Protein AF-A0AAX3ID89-F1 (afdb_monomer_lite)

Radius of gyration: 27.18 Å; chains: 1; bounding box: 51×86×75 Å

Secondary structure (DSSP, 8-state):
---TTTGGGG------PPPPPHHHHHHHHHHHTSHHHHHHHHHHHHHHHHHHHTTS--EEE-SSTT--B-TTS--BEEEEETTEEEE-GGGGHHHHHHHHHHHHHHHTT--SSHHHHHHHHHHHHHHS-TTT-HHHHHHHHHHHHHHT--HHHHTS-HHHHHHHHHHHHHHHHHHHHHHHHHH--HHHHHHHHHHHTTSTTT-TTS--HHHHHHHHHHHS-S-TTTTS-------------

Structure (mmCIF, N/CA/C/O backbone):
data_AF-A0AAX3ID89-F1
#
_entry.id   AF-A0AAX3ID89-F1
#
loop_
_atom_site.group_PDB
_atom_site.id
_atom_site.type_symbol
_atom_site.label_atom_id
_atom_site.label_alt_id
_atom_site.label_comp_id
_atom_site.label_asym_id
_atom_site.label_entity_id
_atom_site.label_seq_id
_atom_site.pdbx_PDB_ins_code
_atom_site.Cartn_x
_atom_site.Cartn_y
_atom_site.Cartn_z
_atom_site.occupancy
_atom_site.B_iso_or_equiv
_atom_site.auth_seq_id
_atom_site.auth_comp_id
_atom_site.auth_asym_id
_atom_site.auth_atom_id
_atom_site.pdbx_PDB_model_num
ATOM 1 N N . MET A 1 1 ? -13.595 5.393 -16.777 1.00 30.98 1 MET A N 1
ATOM 2 C CA . MET A 1 1 ? -14.308 5.344 -15.480 1.00 30.98 1 MET A CA 1
ATOM 3 C C . MET A 1 1 ? -14.542 3.888 -15.115 1.00 30.98 1 MET A C 1
ATOM 5 O O . MET A 1 1 ? -15.402 3.257 -15.714 1.00 30.98 1 MET A O 1
ATOM 9 N N . ILE A 1 2 ? -13.749 3.332 -14.199 1.00 32.66 2 ILE A N 1
ATOM 10 C CA . ILE A 1 2 ? -14.000 1.987 -13.665 1.00 32.66 2 ILE A CA 1
ATOM 11 C C . ILE A 1 2 ? -15.104 2.131 -12.614 1.00 32.66 2 ILE A C 1
ATOM 13 O O . ILE A 1 2 ? -14.988 2.929 -11.686 1.00 32.66 2 ILE A O 1
ATOM 17 N N . SER A 1 3 ? -16.213 1.418 -12.801 1.00 31.23 3 SER A N 1
ATOM 18 C CA . SER A 1 3 ? -17.339 1.434 -11.868 1.00 31.23 3 SER A CA 1
ATOM 19 C C . SER A 1 3 ? -16.930 0.739 -10.568 1.00 31.23 3 SER A C 1
ATOM 21 O O . SER A 1 3 ? -16.791 -0.484 -10.538 1.00 31.23 3 SER A O 1
ATOM 23 N N . MET A 1 4 ? -16.783 1.506 -9.481 1.00 40.22 4 MET A N 1
ATOM 24 C CA . MET A 1 4 ? -16.499 0.971 -8.139 1.00 40.22 4 MET A CA 1
ATOM 25 C C . MET A 1 4 ? -17.523 -0.079 -7.676 1.00 40.22 4 MET A C 1
ATOM 27 O O . MET A 1 4 ? -17.217 -0.882 -6.804 1.00 40.22 4 MET A O 1
ATOM 31 N N . LYS A 1 5 ? -18.715 -0.145 -8.289 1.00 38.72 5 LYS A N 1
ATOM 32 C CA . LYS A 1 5 ? -19.743 -1.147 -7.961 1.00 38.72 5 LYS A CA 1
ATOM 33 C C . LYS A 1 5 ? -19.330 -2.589 -8.293 1.00 38.72 5 LYS A C 1
ATOM 35 O O . LYS A 1 5 ? -19.850 -3.506 -7.670 1.00 38.72 5 LYS A O 1
ATOM 40 N N . GLY A 1 6 ? -18.407 -2.804 -9.236 1.00 35.28 6 GLY A N 1
ATOM 41 C CA . GLY A 1 6 ? -17.971 -4.153 -9.627 1.00 35.28 6 GLY A CA 1
ATOM 42 C C . GLY A 1 6 ? -17.008 -4.812 -8.633 1.00 35.28 6 GLY A C 1
ATOM 43 O O . GLY A 1 6 ? -17.068 -6.022 -8.429 1.00 35.28 6 GLY A O 1
ATOM 44 N N . LEU A 1 7 ? -16.172 -4.015 -7.961 1.00 43.56 7 LEU A N 1
ATOM 45 C CA . LEU A 1 7 ? -15.140 -4.495 -7.031 1.00 43.56 7 LEU A CA 1
ATOM 46 C C . LEU A 1 7 ? -15.720 -5.151 -5.770 1.00 43.56 7 LEU A C 1
ATOM 48 O O . LEU A 1 7 ? -15.122 -6.065 -5.213 1.00 43.56 7 LEU A O 1
ATOM 52 N N . PHE A 1 8 ? -16.916 -4.729 -5.357 1.00 45.28 8 PHE A N 1
ATOM 53 C CA . PHE A 1 8 ? -17.589 -5.251 -4.167 1.00 45.28 8 PHE A CA 1
ATOM 54 C C . PHE A 1 8 ? -18.410 -6.525 -4.420 1.00 45.28 8 PHE A C 1
ATOM 56 O O . PHE A 1 8 ? -18.890 -7.131 -3.467 1.00 45.28 8 PHE A O 1
ATOM 63 N N . SER A 1 9 ? -18.547 -6.971 -5.677 1.00 37.00 9 SER A N 1
ATOM 64 C CA . SER A 1 9 ? -19.324 -8.177 -6.017 1.00 37.00 9 SER A CA 1
ATOM 65 C C . SER A 1 9 ? -18.641 -9.502 -5.637 1.00 37.00 9 SER A C 1
ATOM 67 O O . SER A 1 9 ? -19.281 -10.548 -5.674 1.00 37.00 9 SER A O 1
ATOM 69 N N . PHE A 1 10 ? -17.373 -9.464 -5.210 1.00 40.12 10 PHE A N 1
ATOM 70 C CA . PHE A 1 10 ? -16.616 -10.636 -4.749 1.00 40.12 10 PHE A CA 1
ATOM 71 C C . PHE A 1 10 ? -16.815 -10.979 -3.263 1.00 40.12 10 PHE A C 1
ATOM 73 O O . PHE A 1 10 ? -16.367 -12.034 -2.813 1.00 40.12 10 PHE A O 1
ATOM 80 N N . PHE A 1 11 ? -17.494 -10.131 -2.486 1.00 41.16 11 PHE A N 1
ATOM 81 C CA . PHE A 1 11 ? -17.743 -10.403 -1.072 1.00 41.16 11 PHE A CA 1
ATOM 82 C C . PHE A 1 11 ? -19.040 -11.196 -0.907 1.00 41.16 11 PHE A C 1
ATOM 84 O O . PHE A 1 11 ? -20.133 -10.637 -0.835 1.00 41.16 11 PHE A O 1
ATOM 91 N N . VAL A 1 12 ? -18.913 -12.523 -0.828 1.00 39.97 12 VAL A N 1
ATOM 92 C CA . VAL A 1 12 ? -19.982 -13.391 -0.322 1.00 39.97 12 VAL A CA 1
ATOM 93 C C . VAL A 1 12 ? -20.363 -12.892 1.072 1.00 39.97 12 VAL A C 1
ATOM 95 O O . VAL A 1 12 ? -19.514 -12.810 1.961 1.00 39.97 12 VAL A O 1
ATOM 98 N N . ALA A 1 13 ? -21.637 -12.538 1.252 1.00 33.12 13 ALA A N 1
ATOM 99 C CA . ALA A 1 13 ? -22.194 -12.167 2.543 1.00 33.12 13 ALA A CA 1
ATOM 100 C C . ALA A 1 13 ? -22.086 -13.370 3.487 1.00 33.12 13 ALA A C 1
ATOM 102 O O . ALA A 1 13 ? -22.904 -14.288 3.440 1.00 33.12 13 ALA A O 1
ATOM 103 N N . ASN A 1 14 ? -21.045 -13.394 4.317 1.00 37.62 14 ASN A N 1
ATOM 104 C CA . ASN A 1 14 ? -20.956 -14.377 5.381 1.00 37.62 14 ASN A CA 1
ATOM 105 C C . ASN A 1 14 ? -21.909 -13.950 6.505 1.00 37.62 14 ASN A C 1
ATOM 107 O O . ASN A 1 14 ? -22.081 -12.757 6.757 1.00 37.62 14 ASN A O 1
ATOM 111 N N . GLN A 1 15 ? -22.573 -14.934 7.109 1.00 36.91 15 GLN A N 1
ATOM 112 C CA . GLN A 1 15 ? -23.707 -14.780 8.023 1.00 36.91 15 GLN A CA 1
ATOM 113 C C . GLN A 1 15 ? -23.557 -13.595 8.987 1.00 36.91 15 GLN A C 1
ATOM 115 O O . GLN A 1 15 ? -22.521 -13.436 9.630 1.00 36.91 15 GLN A O 1
ATOM 120 N N . ALA A 1 16 ? -24.620 -12.787 9.074 1.00 38.88 16 ALA A N 1
ATOM 121 C CA . ALA A 1 16 ? -24.749 -11.609 9.922 1.00 38.88 16 ALA A CA 1
ATOM 122 C C . ALA A 1 16 ? -24.063 -11.803 11.285 1.00 38.88 16 ALA A C 1
ATOM 124 O O . ALA A 1 16 ? -24.572 -12.502 12.163 1.00 38.88 16 ALA A O 1
ATOM 125 N N . GLN A 1 17 ? -22.894 -11.179 11.456 1.00 44.06 17 GLN A N 1
ATOM 126 C CA . GLN A 1 17 ? -22.240 -11.111 12.754 1.00 44.06 17 GLN A CA 1
ATOM 127 C C . GLN A 1 17 ? -23.186 -10.390 13.716 1.00 44.06 17 GLN A C 1
ATOM 129 O O . GLN A 1 17 ? -23.613 -9.264 13.457 1.00 44.06 17 GLN A O 1
ATOM 134 N N . LYS A 1 18 ? -23.537 -11.055 14.824 1.00 44.66 18 LYS A N 1
ATOM 135 C CA . LYS A 1 18 ? -24.279 -10.430 15.923 1.00 44.66 18 LYS A CA 1
ATOM 136 C C . LYS A 1 18 ? -23.574 -9.127 16.335 1.00 44.66 18 LYS A C 1
ATOM 138 O O . LYS A 1 18 ? -22.343 -9.121 16.419 1.00 44.66 18 LYS A O 1
ATOM 143 N N . PRO A 1 19 ? -24.323 -8.050 16.632 1.00 45.88 19 PRO A N 1
ATOM 144 C CA . PRO A 1 19 ? -23.737 -6.830 17.175 1.00 45.88 19 PRO A CA 1
ATOM 145 C C . PRO A 1 19 ? -22.960 -7.175 18.452 1.00 45.88 19 PRO A C 1
ATOM 147 O O . PRO A 1 19 ? -23.515 -7.746 19.393 1.00 45.88 19 PRO A O 1
ATOM 150 N N . ARG A 1 20 ? -21.652 -6.897 18.445 1.00 59.22 20 ARG A N 1
ATOM 151 C CA . ARG A 1 20 ? -20.733 -7.227 19.545 1.00 59.22 20 ARG A CA 1
ATOM 152 C C . ARG A 1 20 ? -21.021 -6.355 20.777 1.00 59.22 20 ARG A C 1
ATOM 154 O O . ARG A 1 20 ? -21.547 -5.249 20.652 1.00 59.22 20 ARG A O 1
ATOM 161 N N . SER A 1 21 ? -20.704 -6.861 21.971 1.00 62.94 21 SER A N 1
ATOM 162 C CA . SER A 1 21 ? -21.018 -6.196 23.245 1.00 62.94 21 SER A CA 1
ATOM 163 C C . SER A 1 21 ? -20.310 -4.837 23.388 1.00 62.94 21 SER A C 1
ATOM 165 O O . SER A 1 21 ? -19.203 -4.629 22.888 1.00 62.94 21 SER A O 1
ATOM 167 N N . LYS A 1 22 ? -20.937 -3.891 24.107 1.00 68.94 22 LYS A N 1
ATOM 168 C CA . LYS A 1 22 ? -20.353 -2.561 24.390 1.00 68.94 22 LYS A CA 1
ATOM 169 C C . LYS A 1 22 ? -19.012 -2.652 25.131 1.00 68.94 22 LYS A C 1
ATOM 171 O O . LYS A 1 22 ? -18.145 -1.804 24.940 1.00 68.94 22 LYS A O 1
ATOM 176 N N . GLU A 1 23 ? -18.843 -3.688 25.946 1.00 67.62 23 GLU A N 1
ATOM 177 C CA . GLU A 1 23 ? -17.621 -3.973 26.703 1.00 67.62 23 GLU A CA 1
ATOM 178 C C . GLU A 1 23 ? -16.453 -4.330 25.779 1.00 67.62 23 GLU A C 1
ATOM 180 O O . GLU A 1 23 ? -15.354 -3.805 25.956 1.00 67.62 23 GLU A O 1
ATOM 185 N N . ALA A 1 24 ? -16.707 -5.123 24.731 1.00 69.12 24 ALA A N 1
ATOM 186 C CA . ALA A 1 24 ? -15.689 -5.477 23.749 1.00 69.12 24 ALA A CA 1
ATOM 187 C C . ALA A 1 24 ? -15.216 -4.262 22.930 1.00 69.12 24 ALA A C 1
ATOM 189 O O . ALA A 1 24 ? -14.029 -4.125 22.643 1.00 69.12 24 ALA A O 1
ATOM 190 N N . SER A 1 25 ? -16.119 -3.333 22.590 1.00 74.06 25 SER A N 1
ATOM 191 C CA . SER A 1 25 ? -15.702 -2.083 21.936 1.00 74.06 25 SER A CA 1
ATOM 192 C C . SER A 1 25 ? -14.835 -1.229 22.858 1.00 74.06 25 SER A C 1
ATOM 194 O O . SER A 1 25 ? -13.825 -0.698 22.411 1.00 74.06 25 SER A O 1
ATOM 196 N N . LYS A 1 26 ? -15.205 -1.104 24.138 1.00 77.38 26 LYS A N 1
ATOM 197 C CA . LYS A 1 26 ? -14.470 -0.259 25.086 1.00 77.38 26 LYS A CA 1
ATOM 198 C C . LYS A 1 26 ? -13.049 -0.772 25.324 1.00 77.38 26 LYS A C 1
ATOM 200 O O . LYS A 1 26 ? -12.102 0.004 25.255 1.00 77.38 26 LYS A O 1
ATOM 205 N N . ALA A 1 27 ? -12.888 -2.074 25.546 1.00 77.38 27 ALA A N 1
ATOM 206 C CA . ALA A 1 27 ? -11.564 -2.656 25.744 1.00 77.38 27 ALA A CA 1
ATOM 207 C C . ALA A 1 27 ? -10.715 -2.646 24.452 1.00 77.38 27 ALA A C 1
ATOM 209 O O . ALA A 1 27 ? -9.491 -2.529 24.528 1.00 77.38 27 ALA A O 1
ATOM 210 N N . ALA A 1 28 ? -11.333 -2.675 23.264 1.00 79.38 28 ALA A N 1
ATOM 211 C CA . ALA A 1 28 ? -10.612 -2.445 22.012 1.00 79.38 28 ALA A CA 1
ATOM 212 C C . ALA A 1 28 ? -10.080 -1.007 21.915 1.00 79.38 28 ALA A C 1
ATOM 214 O O . ALA A 1 28 ? -8.917 -0.809 21.564 1.00 79.38 28 ALA A O 1
ATOM 215 N N . ASP A 1 29 ? -10.892 -0.013 22.277 1.00 81.81 29 ASP A N 1
ATOM 216 C CA . ASP A 1 29 ? -10.488 1.397 22.255 1.00 81.81 29 ASP A CA 1
ATOM 217 C C . ASP A 1 29 ? -9.356 1.675 23.275 1.00 81.81 29 ASP A C 1
ATOM 219 O O . ASP A 1 29 ? -8.402 2.392 22.968 1.00 81.81 29 ASP A O 1
ATOM 223 N N . GLU A 1 30 ? -9.385 1.029 24.448 1.00 81.69 30 GLU A N 1
ATOM 224 C CA . GLU A 1 30 ? -8.299 1.080 25.446 1.00 81.69 30 GLU A CA 1
ATOM 225 C C . GLU A 1 30 ? -6.983 0.465 24.935 1.00 81.69 30 GLU A C 1
ATOM 227 O O . GLU A 1 30 ? -5.896 0.950 25.261 1.00 81.69 30 GLU A O 1
ATOM 232 N N . LEU A 1 31 ? -7.054 -0.591 24.118 1.00 82.62 31 LEU A N 1
ATOM 233 C CA . LEU A 1 31 ? -5.870 -1.192 23.501 1.00 82.62 31 LEU A CA 1
ATOM 234 C C . LEU A 1 31 ? -5.300 -0.304 22.387 1.00 82.62 31 LEU A C 1
ATOM 236 O O . LEU A 1 31 ? -4.082 -0.144 22.303 1.00 82.62 31 LEU A O 1
ATOM 240 N N . VAL A 1 32 ? -6.167 0.301 21.569 1.00 86.81 32 VAL A N 1
ATOM 241 C CA . VAL A 1 32 ? -5.781 1.236 20.496 1.00 86.81 32 VAL A CA 1
ATOM 242 C C . VAL A 1 32 ? -5.126 2.499 21.057 1.00 86.81 32 VAL A C 1
ATOM 244 O O . VAL A 1 32 ? -4.198 3.021 20.442 1.00 86.81 32 VAL A O 1
ATOM 247 N N . ALA A 1 33 ? -5.533 2.949 22.247 1.00 84.56 33 ALA A N 1
ATOM 248 C CA . ALA A 1 33 ? -4.910 4.081 22.931 1.00 84.56 33 ALA A CA 1
ATOM 249 C C . ALA A 1 33 ? -3.434 3.837 23.308 1.00 84.56 33 ALA A C 1
ATOM 251 O O . ALA A 1 33 ? -2.702 4.792 23.579 1.00 84.56 33 ALA A O 1
ATOM 252 N N . LYS A 1 34 ? -2.964 2.579 23.320 1.00 87.44 34 LYS A N 1
ATOM 253 C CA . LYS A 1 34 ? -1.559 2.263 23.602 1.00 87.44 34 LYS A CA 1
ATOM 254 C C . LYS A 1 34 ? -0.693 2.537 22.364 1.00 87.44 34 LYS A C 1
ATOM 256 O O . LYS A 1 34 ? -0.859 1.856 21.346 1.00 87.44 34 LYS A O 1
ATOM 261 N N . PRO A 1 35 ? 0.308 3.435 22.450 1.00 87.06 35 PRO A N 1
ATOM 262 C CA . PRO A 1 35 ? 1.115 3.824 21.292 1.00 87.06 35 PRO A CA 1
ATOM 263 C C . PRO A 1 35 ? 1.901 2.648 20.700 1.00 87.06 35 PRO A C 1
ATOM 265 O O . PRO A 1 35 ? 2.033 2.537 19.486 1.00 87.06 35 PRO A O 1
ATOM 268 N N . GLU A 1 36 ? 2.363 1.713 21.532 1.00 88.75 36 GLU A N 1
ATOM 269 C CA . GLU A 1 36 ? 3.069 0.503 21.089 1.00 88.75 36 GLU A CA 1
ATOM 270 C C . GLU A 1 36 ? 2.197 -0.418 20.225 1.00 88.75 36 GLU A C 1
ATOM 272 O O . GLU A 1 36 ? 2.679 -1.074 19.302 1.00 88.75 36 GLU A O 1
ATOM 277 N N . PHE A 1 37 ? 0.898 -0.500 20.517 1.00 87.62 37 PHE A N 1
ATOM 278 C CA . PHE A 1 37 ? -0.023 -1.323 19.741 1.00 87.62 37 PHE A CA 1
ATOM 279 C C . PHE A 1 37 ? -0.331 -0.678 18.389 1.00 87.62 37 PHE A C 1
ATOM 281 O O . PHE A 1 37 ? -0.237 -1.345 17.355 1.00 87.62 37 PHE A O 1
ATOM 288 N N . LEU A 1 38 ? -0.603 0.629 18.386 1.00 89.31 38 LEU A N 1
ATOM 289 C CA . LEU A 1 38 ? -0.822 1.386 17.157 1.00 89.31 38 LEU A CA 1
ATOM 290 C C . LEU A 1 38 ? 0.417 1.364 16.249 1.00 89.31 38 LEU A C 1
ATOM 292 O O . LEU A 1 38 ? 0.294 1.114 15.050 1.00 89.31 38 LEU A O 1
ATOM 296 N N . ASN A 1 39 ? 1.614 1.541 16.818 1.00 90.12 39 ASN A N 1
ATOM 297 C CA . ASN A 1 39 ? 2.869 1.511 16.066 1.00 90.12 39 ASN A CA 1
ATOM 298 C C . ASN A 1 39 ? 3.118 0.146 15.413 1.00 90.12 39 ASN A C 1
ATOM 300 O O . ASN A 1 39 ? 3.458 0.108 14.234 1.00 90.12 39 ASN A O 1
ATOM 304 N N . ARG A 1 40 ? 2.849 -0.966 16.114 1.00 91.00 40 ARG A N 1
ATOM 305 C CA . ARG A 1 40 ? 2.936 -2.316 15.524 1.00 91.00 40 ARG A CA 1
ATOM 306 C C . ARG A 1 40 ? 1.980 -2.503 14.345 1.00 91.00 40 ARG A C 1
ATOM 308 O O . ARG A 1 40 ? 2.367 -3.060 13.320 1.00 91.00 40 ARG A O 1
ATOM 315 N N . CYS A 1 41 ? 0.739 -2.025 14.463 1.00 91.62 41 CYS A N 1
ATOM 316 C CA . CYS A 1 41 ? -0.226 -2.086 13.361 1.00 91.62 41 CYS A CA 1
ATOM 317 C C . CYS A 1 41 ? 0.234 -1.231 12.171 1.00 91.62 41 CYS A C 1
ATOM 319 O O . CYS A 1 41 ? 0.164 -1.673 11.025 1.00 91.62 41 CYS A O 1
ATOM 321 N N . ARG A 1 42 ? 0.766 -0.034 12.442 1.00 93.69 42 ARG A N 1
ATOM 322 C CA . ARG A 1 42 ? 1.313 0.871 11.424 1.00 93.69 42 ARG A CA 1
ATOM 323 C C . ARG A 1 42 ? 2.525 0.272 10.705 1.00 93.69 42 ARG A C 1
ATOM 325 O O . ARG A 1 42 ? 2.595 0.350 9.485 1.00 93.69 42 ARG A O 1
ATOM 332 N N . GLU A 1 43 ? 3.455 -0.356 11.416 1.00 93.69 43 GLU A N 1
ATOM 333 C CA . GLU A 1 43 ? 4.629 -1.011 10.815 1.00 93.69 43 GLU A CA 1
ATOM 334 C C . GLU A 1 43 ? 4.237 -2.176 9.898 1.00 93.69 43 GLU A C 1
ATOM 336 O O . GLU A 1 43 ? 4.773 -2.308 8.791 1.00 93.69 43 GLU A O 1
ATOM 341 N N . ARG A 1 44 ? 3.251 -2.982 10.312 1.00 94.12 44 ARG A N 1
ATOM 342 C CA . ARG A 1 44 ? 2.665 -4.032 9.462 1.00 94.12 44 ARG A CA 1
ATOM 343 C C . ARG A 1 44 ? 1.981 -3.447 8.231 1.00 94.12 44 ARG A C 1
ATOM 345 O O . ARG A 1 44 ? 2.155 -3.973 7.132 1.00 94.12 44 ARG A O 1
ATOM 352 N N . LEU A 1 45 ? 1.262 -2.334 8.388 1.00 94.50 45 LEU A N 1
ATOM 353 C CA . LEU A 1 45 ? 0.624 -1.625 7.280 1.00 94.50 45 LEU A CA 1
ATOM 354 C C . LEU A 1 45 ? 1.672 -1.138 6.269 1.00 94.50 45 LEU A C 1
ATOM 356 O O . LEU A 1 45 ? 1.565 -1.454 5.089 1.00 94.50 45 LEU A O 1
ATOM 360 N N . ILE A 1 46 ? 2.729 -0.460 6.727 1.00 95.19 46 ILE A N 1
ATOM 361 C CA . ILE A 1 46 ? 3.840 0.012 5.881 1.00 95.19 46 ILE A CA 1
ATOM 362 C C . ILE A 1 46 ? 4.493 -1.159 5.140 1.00 95.19 46 ILE A C 1
ATOM 364 O O . ILE A 1 46 ? 4.662 -1.106 3.922 1.00 95.19 46 ILE A O 1
ATOM 368 N N . SER A 1 47 ? 4.809 -2.239 5.855 1.00 94.75 47 SER A N 1
ATOM 369 C CA . SER A 1 47 ? 5.417 -3.442 5.270 1.00 94.75 47 SER A CA 1
ATOM 370 C C . SER A 1 47 ? 4.523 -4.076 4.203 1.00 94.75 47 SER A C 1
ATOM 372 O O . SER A 1 47 ? 5.010 -4.576 3.189 1.00 94.75 47 SER A O 1
ATOM 374 N N . THR A 1 48 ? 3.208 -4.028 4.407 1.00 94.00 48 THR A N 1
ATOM 375 C CA . THR A 1 48 ? 2.212 -4.513 3.447 1.00 94.00 48 THR A CA 1
ATOM 376 C C . THR A 1 48 ? 2.170 -3.637 2.206 1.00 94.00 48 THR A C 1
ATOM 378 O O . THR A 1 48 ? 2.298 -4.167 1.111 1.00 94.00 48 THR A O 1
ATOM 381 N N . MET A 1 49 ? 2.126 -2.311 2.350 1.00 93.56 49 MET A N 1
ATOM 382 C CA . MET A 1 49 ? 2.125 -1.404 1.195 1.00 93.56 49 MET A CA 1
ATOM 383 C C . MET A 1 49 ? 3.424 -1.493 0.375 1.00 93.56 49 MET A C 1
ATOM 385 O O . MET A 1 49 ? 3.385 -1.431 -0.854 1.00 93.56 49 MET A O 1
ATOM 389 N N . ILE A 1 50 ? 4.576 -1.701 1.028 1.00 93.12 50 ILE A N 1
ATOM 390 C CA . ILE A 1 50 ? 5.856 -1.973 0.346 1.00 93.12 50 ILE A CA 1
ATOM 391 C C . ILE A 1 50 ? 5.803 -3.303 -0.418 1.00 93.12 50 ILE A C 1
ATOM 393 O O . ILE A 1 50 ? 6.386 -3.433 -1.491 1.00 93.12 50 ILE A O 1
ATOM 397 N N . ARG A 1 51 ? 5.119 -4.316 0.118 1.00 91.88 51 ARG A N 1
ATOM 398 C CA . ARG A 1 51 ? 4.922 -5.597 -0.573 1.00 91.88 51 ARG A CA 1
ATOM 399 C C . ARG A 1 51 ? 4.009 -5.433 -1.786 1.00 91.88 51 ARG A C 1
ATOM 401 O O . ARG A 1 51 ? 4.330 -5.949 -2.853 1.00 91.88 51 ARG A O 1
ATOM 408 N N . SER A 1 52 ? 2.934 -4.662 -1.649 1.00 89.88 52 SER A N 1
ATOM 409 C CA . SER A 1 52 ? 2.017 -4.354 -2.747 1.00 89.88 52 SER A CA 1
ATOM 410 C C . SER A 1 52 ? 2.715 -3.623 -3.882 1.00 89.88 52 SER A C 1
ATOM 412 O O . SER A 1 52 ? 2.506 -3.967 -5.042 1.00 89.88 52 SER A O 1
ATOM 414 N N . SER A 1 53 ? 3.599 -2.669 -3.575 1.00 88.50 53 SER A N 1
ATOM 415 C CA . SER A 1 53 ? 4.330 -1.935 -4.613 1.00 88.50 53 SER A CA 1
ATOM 416 C C . SER A 1 53 ? 5.312 -2.807 -5.400 1.00 88.50 53 SER A C 1
ATOM 418 O O . SER A 1 53 ? 5.564 -2.522 -6.566 1.00 88.50 53 SER A O 1
ATOM 420 N N . ARG A 1 54 ? 5.808 -3.907 -4.817 1.00 86.56 54 ARG A N 1
ATOM 421 C CA . ARG A 1 54 ? 6.619 -4.911 -5.534 1.00 86.56 54 ARG A CA 1
ATOM 422 C C . ARG A 1 54 ? 5.816 -5.763 -6.513 1.00 86.56 54 ARG A C 1
ATOM 424 O O . ARG A 1 54 ? 6.419 -6.438 -7.335 1.00 86.56 54 ARG A O 1
ATOM 431 N N . SER A 1 55 ? 4.484 -5.753 -6.424 1.00 82.75 55 SER A N 1
ATOM 432 C CA . SER A 1 55 ? 3.635 -6.427 -7.416 1.00 82.75 55 SER A CA 1
ATOM 433 C C . SER A 1 55 ? 3.578 -5.657 -8.740 1.00 82.75 55 SER A C 1
ATOM 435 O O . SER A 1 55 ? 3.148 -6.221 -9.739 1.00 82.75 55 SER A O 1
ATOM 437 N N . LEU A 1 56 ? 3.999 -4.385 -8.754 1.00 83.12 56 LEU A N 1
ATOM 438 C CA . LEU A 1 56 ? 4.044 -3.580 -9.969 1.00 83.12 56 LEU A CA 1
ATOM 439 C C . LEU A 1 56 ? 5.178 -4.044 -10.877 1.00 83.12 56 LEU A C 1
ATOM 441 O O . LEU A 1 56 ? 6.304 -4.282 -10.432 1.00 83.12 56 LEU A O 1
ATOM 445 N N . THR A 1 57 ? 4.893 -4.105 -12.174 1.00 80.50 57 THR A N 1
ATOM 446 C CA . THR A 1 57 ? 5.915 -4.447 -13.160 1.00 80.50 57 THR A CA 1
ATOM 447 C C . THR A 1 57 ? 6.776 -3.213 -13.409 1.00 80.50 57 THR A C 1
ATOM 449 O O . THR A 1 57 ? 6.364 -2.283 -14.101 1.00 80.50 57 THR A O 1
ATOM 452 N N . LEU A 1 58 ? 7.967 -3.188 -12.809 1.00 81.00 58 LEU A N 1
ATOM 453 C CA . LEU A 1 58 ? 8.895 -2.057 -12.910 1.00 81.00 58 LEU A CA 1
ATOM 454 C C . LEU A 1 58 ? 9.893 -2.223 -14.052 1.00 81.00 58 LEU A C 1
ATOM 456 O O . LEU A 1 58 ? 10.088 -1.291 -14.824 1.00 81.00 58 LEU A O 1
ATOM 460 N N . VAL A 1 59 ? 10.527 -3.393 -14.150 1.00 81.12 59 VAL A N 1
ATOM 461 C CA . VAL A 1 59 ? 11.629 -3.650 -15.084 1.00 81.12 59 VAL A CA 1
ATOM 462 C C . VAL A 1 59 ? 11.220 -4.716 -16.090 1.00 81.12 59 VAL A C 1
ATOM 464 O O . VAL A 1 59 ? 10.839 -5.825 -15.716 1.00 81.12 59 VAL A O 1
ATOM 467 N N . VAL A 1 60 ? 11.324 -4.389 -17.376 1.00 80.00 60 VAL A N 1
ATOM 468 C CA . VAL A 1 60 ? 10.968 -5.283 -18.485 1.00 80.00 60 VAL A CA 1
ATOM 469 C C . VAL A 1 60 ? 12.172 -5.447 -19.405 1.00 80.00 60 VAL A C 1
ATOM 471 O O . VAL A 1 60 ? 12.862 -4.476 -19.703 1.00 80.00 60 VAL A O 1
ATOM 474 N N . SER A 1 61 ? 12.448 -6.673 -19.852 1.00 77.50 61 SER A N 1
ATOM 475 C CA . SER A 1 61 ? 13.471 -6.928 -20.874 1.00 77.50 61 SER A CA 1
ATOM 476 C C . SER A 1 61 ? 13.045 -6.337 -22.215 1.00 77.50 61 SER A C 1
ATOM 478 O O . SER A 1 61 ? 11.881 -6.471 -22.598 1.00 77.50 61 SER A O 1
ATOM 480 N N . HIS A 1 62 ? 13.981 -5.737 -22.945 1.00 74.19 62 HIS A N 1
ATOM 481 C CA . HIS A 1 62 ? 13.731 -5.302 -24.315 1.00 74.19 62 HIS A CA 1
ATOM 482 C C . HIS A 1 62 ? 14.760 -5.889 -25.276 1.00 74.19 62 HIS A C 1
ATOM 484 O O . HIS A 1 62 ? 15.963 -5.847 -25.021 1.00 74.19 62 HIS A O 1
ATOM 490 N N . ASP A 1 63 ? 14.267 -6.350 -26.421 1.00 60.16 63 ASP A N 1
ATOM 491 C CA . ASP A 1 63 ? 15.082 -6.780 -27.550 1.00 60.16 63 ASP A CA 1
ATOM 492 C C . ASP A 1 63 ? 15.015 -5.676 -28.622 1.00 60.16 63 ASP A C 1
ATOM 494 O O . ASP A 1 63 ? 14.171 -5.708 -29.513 1.00 60.16 63 ASP A O 1
ATOM 498 N N . GLY A 1 64 ? 15.851 -4.636 -28.495 1.00 56.19 64 GLY A N 1
ATOM 499 C CA . GLY A 1 64 ? 15.969 -3.546 -29.488 1.00 56.19 64 GLY A CA 1
ATOM 500 C C . GLY A 1 64 ? 15.822 -2.115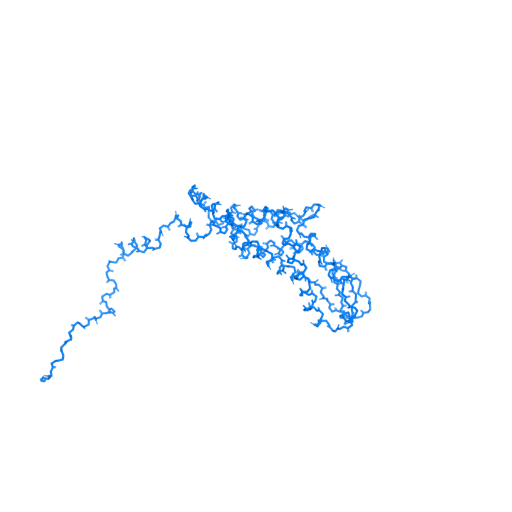 -28.944 1.00 56.19 64 GLY A C 1
ATOM 501 O O . GLY A 1 64 ? 15.320 -1.905 -27.844 1.00 56.19 64 GLY A O 1
ATOM 502 N N . GLU A 1 65 ? 16.283 -1.118 -29.710 1.00 55.72 65 GLU A N 1
ATOM 503 C CA . GLU A 1 65 ? 16.461 0.282 -29.266 1.00 55.72 65 GLU A CA 1
ATOM 504 C C . GLU A 1 65 ? 15.154 1.102 -29.117 1.00 55.72 65 GLU A C 1
ATOM 506 O O . GLU A 1 65 ? 15.142 2.141 -28.449 1.00 55.72 65 GLU A O 1
ATOM 511 N N . GLU A 1 66 ? 14.020 0.643 -29.660 1.00 53.75 66 GLU A N 1
ATOM 512 C CA . GLU A 1 66 ? 12.819 1.477 -29.882 1.00 53.75 66 GLU A CA 1
ATOM 513 C C . GLU A 1 66 ? 11.596 1.181 -28.991 1.00 53.75 66 GLU A C 1
ATOM 515 O O . GLU A 1 66 ? 10.489 1.623 -29.289 1.00 53.75 66 GLU A O 1
ATOM 520 N N . LEU A 1 67 ? 11.738 0.496 -27.854 1.00 57.00 67 LEU A N 1
ATOM 521 C CA . LEU A 1 67 ? 10.596 0.324 -26.943 1.00 57.00 67 LEU A CA 1
ATOM 522 C C . LEU A 1 67 ? 10.258 1.646 -26.228 1.00 57.00 67 LEU A C 1
ATOM 524 O O . LEU A 1 67 ? 10.968 2.086 -25.323 1.00 57.00 67 LEU A O 1
ATOM 528 N N . THR A 1 68 ? 9.190 2.307 -26.682 1.00 54.66 68 THR A N 1
ATOM 529 C CA . THR A 1 68 ? 8.614 3.540 -26.103 1.00 54.66 68 THR A CA 1
ATOM 530 C C . THR A 1 68 ? 7.335 3.279 -25.296 1.00 54.66 68 THR A C 1
ATOM 532 O O . THR A 1 68 ? 6.960 4.107 -24.465 1.00 54.66 68 THR A O 1
ATOM 535 N N . ALA A 1 69 ? 6.703 2.112 -25.473 1.00 55.59 69 ALA A N 1
ATOM 536 C CA . ALA A 1 69 ? 5.546 1.643 -24.708 1.00 55.59 69 ALA A CA 1
ATOM 537 C C . ALA A 1 69 ? 5.538 0.108 -24.617 1.00 55.59 69 ALA A C 1
ATOM 539 O O . ALA A 1 69 ? 6.046 -0.567 -25.511 1.00 55.59 69 ALA A O 1
ATOM 540 N N . THR A 1 70 ? 4.942 -0.462 -23.566 1.00 57.38 70 THR A N 1
ATOM 541 C CA . THR A 1 70 ? 4.685 -1.915 -23.514 1.00 57.38 70 THR A CA 1
ATOM 542 C C . THR A 1 70 ? 3.753 -2.348 -24.654 1.00 57.38 70 THR A C 1
ATOM 544 O O . THR A 1 70 ? 2.990 -1.532 -25.168 1.00 57.38 70 THR A O 1
ATOM 547 N N . ALA A 1 71 ? 3.760 -3.634 -25.035 1.00 48.56 71 ALA A N 1
ATOM 548 C CA . ALA A 1 71 ? 2.930 -4.188 -26.123 1.00 48.56 71 ALA A CA 1
ATOM 549 C C . ALA A 1 71 ? 1.415 -3.897 -25.984 1.00 48.56 71 ALA A C 1
ATOM 551 O O . ALA A 1 71 ? 0.658 -4.004 -26.944 1.00 48.56 71 ALA A O 1
ATOM 552 N N . ASN A 1 72 ? 0.984 -3.491 -24.789 1.00 52.91 72 ASN A N 1
ATOM 553 C CA . ASN A 1 72 ? -0.395 -3.215 -24.416 1.00 52.91 72 ASN A CA 1
ATOM 554 C C . ASN A 1 72 ? -0.723 -1.707 -24.501 1.00 52.91 72 ASN A C 1
ATOM 556 O O . ASN A 1 72 ? -1.852 -1.318 -24.216 1.00 52.91 72 ASN A O 1
ATOM 560 N N . GLY A 1 73 ? 0.263 -0.846 -24.795 1.00 54.31 73 GLY A N 1
ATOM 561 C CA . GLY A 1 73 ? 0.137 0.617 -24.874 1.00 54.31 73 GLY A CA 1
ATOM 562 C C . GLY A 1 73 ? -0.134 1.337 -23.545 1.00 54.31 73 GLY A C 1
ATOM 563 O O . GLY A 1 73 ? -0.271 2.556 -23.530 1.00 54.31 73 GLY A O 1
ATOM 564 N N . LEU A 1 74 ? -0.232 0.602 -22.433 1.00 56.41 74 LEU A N 1
ATOM 565 C CA . LEU A 1 74 ? -0.696 1.126 -21.144 1.00 56.41 74 LEU A CA 1
ATOM 566 C C . LEU A 1 74 ? 0.419 1.694 -20.267 1.00 56.41 74 LEU A C 1
ATOM 568 O O . LEU A 1 74 ? 0.136 2.560 -19.449 1.00 56.41 74 LEU A O 1
ATOM 572 N N . ALA A 1 75 ? 1.660 1.229 -20.425 1.00 64.75 75 ALA A N 1
ATOM 573 C CA . ALA A 1 75 ? 2.779 1.688 -19.610 1.00 64.75 75 ALA A CA 1
ATOM 574 C C . ALA A 1 75 ? 3.808 2.432 -20.463 1.00 64.75 75 ALA A C 1
ATOM 576 O O . ALA A 1 75 ? 4.348 1.879 -21.425 1.00 64.75 75 ALA A O 1
ATOM 577 N N . SER A 1 76 ? 4.071 3.687 -20.095 1.00 76.25 76 SER A N 1
ATOM 578 C CA . SER A 1 76 ? 5.125 4.504 -20.695 1.00 76.25 76 SER A CA 1
ATOM 579 C C . SER A 1 76 ? 6.488 4.110 -20.139 1.00 76.25 76 SER A C 1
ATOM 581 O O . SER A 1 76 ? 6.619 3.788 -18.959 1.00 76.25 76 SER A O 1
ATOM 583 N N . VAL A 1 77 ? 7.516 4.150 -20.983 1.00 81.88 77 VAL A N 1
ATOM 584 C CA . VAL A 1 77 ? 8.899 3.924 -20.550 1.00 81.88 77 VAL A CA 1
ATOM 585 C C . VAL A 1 77 ? 9.430 5.182 -19.866 1.00 81.88 77 VAL A C 1
ATOM 587 O O . VAL A 1 77 ? 9.333 6.275 -20.417 1.00 81.88 77 VAL A O 1
ATOM 590 N N . LEU A 1 78 ? 9.987 5.016 -18.668 1.00 83.31 78 LEU A N 1
ATOM 591 C CA . LEU A 1 78 ? 10.612 6.083 -17.894 1.00 83.31 78 LEU A CA 1
ATOM 592 C C . LEU A 1 78 ? 12.109 6.201 -18.213 1.00 83.31 78 LEU A C 1
ATOM 594 O O . LEU A 1 78 ? 12.582 7.283 -18.545 1.00 83.31 78 LEU A O 1
ATOM 598 N N . VAL A 1 79 ? 12.847 5.087 -18.127 1.00 82.50 79 VAL A N 1
ATOM 599 C CA . VAL A 1 79 ? 14.301 5.025 -18.375 1.00 82.50 79 VAL A CA 1
ATOM 600 C C . VAL A 1 79 ? 14.632 3.778 -19.192 1.00 82.50 79 VAL A C 1
ATOM 602 O O . VAL A 1 79 ? 14.007 2.730 -19.017 1.00 82.50 79 VAL A O 1
ATOM 605 N N . LYS A 1 80 ? 15.626 3.877 -20.079 1.00 81.62 80 LYS A N 1
ATOM 606 C CA . LYS A 1 80 ? 16.195 2.738 -20.810 1.00 81.62 80 LYS A CA 1
ATOM 607 C C . LYS A 1 80 ? 17.558 2.380 -20.221 1.00 81.62 80 LYS A C 1
ATOM 609 O O . LYS A 1 80 ? 18.369 3.268 -19.977 1.00 81.62 80 LYS A O 1
ATOM 614 N N . GLY A 1 81 ? 17.788 1.094 -20.004 1.00 77.94 81 GLY A N 1
ATOM 615 C CA . GLY A 1 81 ? 19.077 0.523 -19.634 1.00 77.94 81 GLY A CA 1
ATOM 616 C C . GLY A 1 81 ? 19.540 -0.488 -20.680 1.00 77.94 81 GLY A C 1
ATOM 617 O O . GLY A 1 81 ? 18.920 -0.662 -21.731 1.00 77.94 81 GLY A O 1
ATOM 618 N N . LYS A 1 82 ? 20.648 -1.176 -20.414 1.00 77.50 82 LYS A N 1
ATOM 619 C CA . LYS A 1 82 ? 21.216 -2.141 -21.360 1.00 77.50 82 LYS A CA 1
ATOM 620 C C . LYS A 1 82 ? 20.390 -3.436 -21.410 1.00 77.50 82 LYS A C 1
ATOM 622 O O . LYS A 1 82 ? 20.592 -4.344 -20.606 1.00 77.50 82 LYS A O 1
ATOM 627 N N . GLY A 1 83 ? 19.477 -3.528 -22.380 1.00 76.62 83 GLY A N 1
ATOM 628 C CA . GLY A 1 83 ? 18.618 -4.705 -22.596 1.00 76.62 83 GLY A CA 1
ATOM 629 C C . GLY A 1 83 ? 17.399 -4.770 -21.669 1.00 76.62 83 GLY A C 1
ATOM 630 O O . GLY A 1 83 ? 16.754 -5.814 -21.552 1.00 76.62 83 GLY A O 1
ATOM 631 N N . PHE A 1 84 ? 17.074 -3.666 -20.991 1.00 81.00 84 PHE A N 1
ATOM 632 C CA . PHE A 1 84 ? 15.872 -3.540 -20.169 1.00 81.00 84 PHE A CA 1
ATOM 633 C C . PHE A 1 84 ? 15.361 -2.098 -20.136 1.00 81.00 84 PHE A C 1
ATOM 635 O O . PHE A 1 84 ? 16.108 -1.144 -20.337 1.00 81.00 84 PHE A O 1
ATOM 642 N N . CYS A 1 85 ? 14.067 -1.927 -19.895 1.00 81.12 85 CYS A N 1
ATOM 643 C CA . CYS A 1 85 ? 13.449 -0.629 -19.683 1.00 81.12 85 CYS A CA 1
ATOM 644 C C . CYS A 1 85 ? 12.737 -0.601 -18.331 1.00 81.12 85 CYS A C 1
ATOM 646 O O . CYS A 1 85 ? 12.213 -1.613 -17.856 1.00 81.12 85 CYS A O 1
ATOM 648 N N . VAL A 1 86 ? 12.749 0.571 -17.704 1.00 83.81 86 VAL A N 1
ATOM 649 C CA . VAL A 1 86 ? 11.998 0.859 -16.486 1.00 83.81 86 VAL A CA 1
ATOM 650 C C . VAL A 1 86 ? 10.704 1.547 -16.888 1.00 83.81 86 VAL A C 1
ATOM 652 O O . VAL A 1 86 ? 10.728 2.540 -17.617 1.00 83.81 86 VAL A O 1
ATOM 655 N N . LEU A 1 87 ? 9.575 1.018 -16.432 1.00 85.19 87 LEU A N 1
ATOM 656 C CA . LEU A 1 87 ? 8.251 1.557 -16.719 1.00 85.19 87 LEU A CA 1
ATOM 657 C C . LEU A 1 87 ? 7.871 2.663 -15.731 1.00 85.19 87 LEU A C 1
ATOM 659 O O . LEU A 1 87 ? 8.213 2.619 -14.550 1.00 85.19 87 LEU A O 1
ATOM 663 N N . ASP A 1 88 ? 7.110 3.643 -16.208 1.00 83.44 88 ASP A N 1
ATOM 664 C CA . ASP A 1 88 ? 6.523 4.675 -15.363 1.00 83.44 88 ASP A CA 1
ATOM 665 C C . ASP A 1 88 ? 5.342 4.102 -14.570 1.00 83.44 88 ASP A C 1
ATOM 667 O O . ASP A 1 88 ? 4.256 3.844 -15.100 1.00 83.44 88 ASP A O 1
ATOM 671 N N . VAL A 1 89 ? 5.546 3.948 -13.266 1.00 84.25 89 VAL A N 1
ATOM 672 C CA . VAL A 1 89 ? 4.547 3.432 -12.322 1.00 84.25 89 VAL A CA 1
ATOM 673 C C . VAL A 1 89 ? 3.275 4.260 -12.222 1.00 84.25 89 VAL A C 1
ATOM 675 O O . VAL A 1 89 ? 2.247 3.736 -11.794 1.00 84.25 89 VAL A O 1
ATOM 678 N N . ARG A 1 90 ? 3.293 5.537 -12.619 1.00 82.38 90 ARG A N 1
ATOM 679 C CA . ARG A 1 90 ? 2.103 6.402 -12.535 1.00 82.38 90 ARG A CA 1
ATOM 680 C C . ARG A 1 90 ? 0.982 5.905 -13.448 1.00 82.38 90 ARG A C 1
ATOM 682 O O . ARG A 1 90 ? -0.199 6.047 -13.125 1.00 82.38 90 ARG A O 1
ATOM 689 N N . THR A 1 91 ? 1.355 5.243 -14.542 1.00 79.75 91 THR A N 1
ATOM 690 C CA . THR A 1 91 ? 0.417 4.583 -15.461 1.00 79.75 91 THR A CA 1
ATOM 691 C C . THR A 1 91 ? -0.215 3.312 -14.874 1.00 79.75 91 THR A C 1
ATOM 693 O O . THR A 1 91 ? -1.281 2.898 -15.320 1.00 79.75 91 THR A O 1
ATOM 696 N N . GLN A 1 92 ? 0.375 2.744 -13.815 1.00 80.12 92 GLN A N 1
ATOM 697 C CA . GLN A 1 92 ? -0.076 1.526 -13.125 1.00 80.12 92 GLN A CA 1
ATOM 698 C C . GLN A 1 92 ? -0.855 1.826 -11.827 1.00 80.12 92 GLN A C 1
ATOM 700 O O . GLN A 1 92 ? -1.073 0.946 -10.996 1.00 80.12 92 GLN A O 1
ATOM 705 N N . SER A 1 93 ? -1.306 3.070 -11.631 1.00 82.75 93 SER A N 1
ATOM 706 C CA . SER A 1 93 ? -1.996 3.511 -10.406 1.00 82.75 93 SER A CA 1
ATOM 707 C C . SER A 1 93 ? -3.227 2.667 -10.052 1.00 82.75 93 SER A C 1
ATOM 709 O O . SER A 1 93 ? -3.410 2.318 -8.889 1.00 82.75 93 SER A O 1
ATOM 711 N N . ALA A 1 94 ? -4.045 2.281 -11.035 1.00 82.25 94 ALA A N 1
ATOM 712 C CA . ALA A 1 94 ? -5.224 1.443 -10.800 1.00 82.25 94 ALA A CA 1
ATOM 713 C C . ALA A 1 94 ? -4.861 0.033 -10.298 1.00 82.25 94 ALA A C 1
ATOM 715 O O . ALA A 1 94 ? -5.519 -0.491 -9.401 1.00 82.25 94 ALA A O 1
ATOM 716 N N . GLU A 1 95 ? -3.802 -0.563 -10.846 1.00 85.06 95 GLU A N 1
ATOM 717 C CA . GLU A 1 95 ? -3.289 -1.861 -10.401 1.00 85.06 95 GLU A CA 1
ATOM 718 C C . GLU A 1 95 ? -2.732 -1.772 -8.978 1.00 85.06 95 GLU A C 1
ATOM 720 O O . GLU A 1 95 ? -3.022 -2.632 -8.145 1.00 85.06 95 GLU A O 1
ATOM 725 N N . LEU A 1 96 ? -2.026 -0.682 -8.658 1.00 87.50 96 LEU A N 1
ATOM 726 C CA . LEU A 1 96 ? -1.543 -0.436 -7.304 1.00 87.50 96 LEU A CA 1
ATOM 727 C C . LEU A 1 96 ? -2.698 -0.390 -6.296 1.00 87.50 96 LEU A C 1
ATOM 729 O O . LEU A 1 96 ? -2.619 -1.066 -5.277 1.00 87.50 96 LEU A O 1
ATOM 733 N N . VAL A 1 97 ? -3.789 0.333 -6.581 1.00 88.19 97 VAL A N 1
ATOM 734 C CA . VAL A 1 97 ? -4.972 0.379 -5.693 1.00 88.19 97 VAL A CA 1
ATOM 735 C C . VAL A 1 97 ? -5.489 -1.025 -5.382 1.00 88.19 97 VAL A C 1
ATOM 737 O O . VAL A 1 97 ? -5.728 -1.357 -4.221 1.00 88.19 97 VAL A O 1
ATOM 740 N N . LEU A 1 98 ? -5.637 -1.860 -6.413 1.00 87.06 98 LEU A N 1
ATOM 741 C CA . LEU A 1 98 ? -6.118 -3.233 -6.263 1.00 87.06 98 LEU A CA 1
ATOM 742 C C . LEU A 1 98 ? -5.179 -4.067 -5.387 1.00 87.06 98 LEU A C 1
ATOM 744 O O . LEU A 1 98 ? -5.646 -4.765 -4.485 1.00 87.06 98 LEU A O 1
ATOM 748 N N . CYS A 1 99 ? -3.869 -3.961 -5.616 1.00 89.50 99 CYS A N 1
ATOM 749 C CA . CYS A 1 99 ? -2.857 -4.651 -4.821 1.00 89.50 99 CYS A CA 1
ATOM 750 C C . CYS A 1 99 ? -2.870 -4.200 -3.355 1.00 89.50 99 CYS A C 1
ATOM 752 O O . CYS A 1 99 ? -2.853 -5.054 -2.472 1.00 89.50 99 CYS A O 1
ATOM 754 N N . LEU A 1 100 ? -2.978 -2.893 -3.081 1.00 90.62 100 LEU A N 1
ATOM 755 C CA . LEU A 1 100 ? -3.054 -2.368 -1.711 1.00 90.62 100 LEU A CA 1
ATOM 756 C C . LEU A 1 100 ? -4.286 -2.918 -0.979 1.00 90.62 100 LEU A C 1
ATOM 758 O O . LEU A 1 100 ? -4.167 -3.419 0.135 1.00 90.62 100 LEU A O 1
ATOM 762 N N . ILE A 1 101 ? -5.464 -2.877 -1.611 1.00 90.00 101 ILE A N 1
ATOM 763 C CA . ILE A 1 101 ? -6.709 -3.400 -1.023 1.00 90.00 101 ILE A CA 1
ATOM 764 C C . ILE A 1 101 ? -6.581 -4.901 -0.742 1.00 90.00 101 ILE A C 1
ATOM 766 O O . ILE A 1 101 ? -6.891 -5.348 0.364 1.00 90.00 101 ILE A O 1
ATOM 770 N N . ARG A 1 102 ? -6.108 -5.676 -1.726 1.00 89.88 102 ARG A N 1
ATOM 771 C CA . ARG A 1 102 ? -5.924 -7.130 -1.618 1.00 89.88 102 ARG A CA 1
ATOM 772 C C . ARG A 1 102 ? -4.952 -7.493 -0.495 1.00 89.88 102 ARG A C 1
ATOM 774 O O . ARG A 1 102 ? -5.245 -8.365 0.321 1.00 89.88 102 ARG A O 1
ATOM 781 N N . ASP A 1 103 ? -3.801 -6.838 -0.442 1.00 91.19 103 ASP A N 1
ATOM 782 C CA . ASP A 1 103 ? -2.747 -7.206 0.500 1.00 91.19 103 ASP A CA 1
ATOM 783 C C . ASP A 1 103 ? -3.079 -6.742 1.924 1.00 91.19 103 ASP A C 1
ATOM 785 O O . ASP A 1 103 ? -2.816 -7.481 2.869 1.00 91.19 103 ASP A O 1
ATOM 789 N N . VAL A 1 104 ? -3.736 -5.585 2.095 1.00 90.38 104 VAL A N 1
ATOM 790 C CA . VAL A 1 104 ? -4.294 -5.160 3.394 1.00 90.38 104 VAL A CA 1
ATOM 791 C C . VAL A 1 104 ? -5.368 -6.136 3.869 1.00 90.38 104 VAL A C 1
ATOM 793 O O . VAL A 1 104 ? -5.379 -6.515 5.042 1.00 90.38 104 VAL A O 1
ATOM 796 N N . HIS A 1 105 ? -6.243 -6.582 2.965 1.00 88.25 105 HIS A N 1
ATOM 797 C CA . HIS A 1 105 ? -7.236 -7.606 3.269 1.00 88.25 105 HIS A CA 1
ATOM 798 C C . HIS A 1 105 ? -6.585 -8.893 3.797 1.00 88.25 105 HIS A C 1
ATOM 800 O O . HIS A 1 105 ? -7.017 -9.409 4.830 1.00 88.25 105 HIS A O 1
ATOM 806 N N . HIS A 1 106 ? -5.540 -9.388 3.127 1.00 88.62 106 HIS A N 1
ATOM 807 C CA . HIS A 1 106 ? -4.853 -10.615 3.532 1.00 88.62 106 HIS A CA 1
ATOM 808 C C . HIS A 1 106 ? -4.033 -10.452 4.814 1.00 88.62 106 HIS A C 1
ATOM 810 O O . HIS A 1 106 ? -4.163 -11.280 5.714 1.00 88.62 106 HIS A O 1
ATOM 816 N N . GLU A 1 107 ? -3.223 -9.397 4.927 1.00 90.06 107 GLU A N 1
ATOM 817 C CA . GLU A 1 107 ? -2.353 -9.165 6.088 1.00 90.06 107 GLU A CA 1
ATOM 818 C C . GLU A 1 107 ? -3.163 -9.059 7.382 1.00 90.06 107 GLU A C 1
ATOM 820 O O . GLU A 1 107 ? -2.808 -9.648 8.404 1.00 90.06 107 GLU A O 1
ATOM 825 N N . PHE A 1 108 ? -4.261 -8.309 7.336 1.00 86.81 108 PHE A N 1
ATOM 826 C CA . PHE A 1 108 ? -5.099 -8.057 8.499 1.00 86.81 108 PHE A CA 1
ATOM 827 C C . PHE A 1 108 ? -6.328 -8.949 8.523 1.00 86.81 108 PHE A C 1
ATOM 829 O O . PHE A 1 108 ? -7.257 -8.622 9.244 1.00 86.81 108 PHE A O 1
ATOM 836 N N . GLY A 1 109 ? -6.383 -10.043 7.749 1.00 82.69 109 GLY A N 1
ATOM 837 C CA . GLY A 1 109 ? -7.495 -11.003 7.717 1.00 82.69 109 GLY A CA 1
ATOM 838 C C . GLY A 1 109 ? -8.881 -10.347 7.735 1.00 82.69 109 GLY A C 1
ATOM 839 O O . GLY A 1 109 ? -9.706 -10.671 8.598 1.00 82.69 109 GLY A O 1
ATOM 840 N N . ILE A 1 110 ? -9.095 -9.346 6.882 1.00 81.62 110 ILE A N 1
ATOM 841 C CA . ILE A 1 110 ? -10.288 -8.497 6.911 1.00 81.62 110 ILE A CA 1
ATOM 842 C C . ILE A 1 110 ? -11.444 -9.226 6.223 1.00 81.62 110 ILE A C 1
ATOM 844 O O . ILE A 1 110 ? -11.480 -9.336 5.007 1.00 81.62 110 ILE A O 1
ATOM 848 N N . GLY A 1 111 ? -12.417 -9.724 6.980 1.00 74.00 111 GLY A N 1
ATOM 849 C CA . GLY A 1 111 ? -13.595 -10.381 6.403 1.00 74.00 111 GLY A CA 1
ATOM 850 C C . GLY A 1 111 ? -14.619 -9.410 5.797 1.00 74.00 111 GLY A C 1
ATOM 851 O O . GLY A 1 111 ? -14.481 -8.191 5.877 1.00 74.00 111 GLY A O 1
ATOM 852 N N . ALA A 1 112 ? -15.715 -9.964 5.270 1.00 70.75 112 ALA A N 1
ATOM 853 C CA . ALA A 1 112 ? -16.905 -9.218 4.847 1.00 70.75 112 ALA A CA 1
ATOM 854 C C . ALA A 1 112 ? -17.737 -8.710 6.051 1.00 70.75 112 ALA A C 1
ATOM 856 O O . ALA A 1 112 ? -18.939 -8.950 6.123 1.00 70.75 112 ALA A O 1
ATOM 857 N N . SER A 1 113 ? -17.096 -8.062 7.030 1.00 74.00 113 SER A N 1
ATOM 858 C CA . SER A 1 113 ? -17.782 -7.368 8.131 1.00 74.00 113 SER A CA 1
ATOM 859 C C . SER A 1 113 ? -17.954 -5.884 7.807 1.00 74.00 113 SER A C 1
ATOM 861 O O . SER A 1 113 ? -17.259 -5.356 6.938 1.00 74.00 113 SER A O 1
ATOM 863 N N . ASN A 1 114 ? -18.841 -5.189 8.523 1.00 74.88 114 ASN A N 1
ATOM 864 C CA . ASN A 1 114 ? -19.019 -3.743 8.356 1.00 74.88 114 ASN A CA 1
ATOM 865 C C . ASN A 1 114 ? -17.711 -2.984 8.640 1.00 74.88 114 ASN A C 1
ATOM 867 O O . ASN A 1 114 ? -17.330 -2.095 7.886 1.00 74.88 114 ASN A O 1
ATOM 871 N N . GLU A 1 115 ? -16.975 -3.370 9.683 1.00 75.50 115 GLU A N 1
ATOM 872 C CA . GLU A 1 115 ? -15.668 -2.793 10.021 1.00 75.50 115 GLU A CA 1
ATOM 873 C C . GLU A 1 115 ? -14.630 -3.099 8.943 1.00 75.50 115 GLU A C 1
ATOM 875 O O . GLU A 1 115 ? -13.838 -2.231 8.582 1.00 75.50 115 GLU A O 1
ATOM 880 N N . GLY A 1 116 ? -14.655 -4.316 8.397 1.00 79.38 116 GLY A N 1
ATOM 881 C CA . GLY A 1 116 ? -13.774 -4.695 7.305 1.00 79.38 116 GLY A CA 1
ATOM 882 C C . GLY A 1 116 ? -14.031 -3.884 6.039 1.00 79.38 116 GLY A C 1
ATOM 883 O O . GLY A 1 116 ? -13.098 -3.352 5.440 1.00 79.38 116 GLY A O 1
ATOM 884 N N . GLN A 1 117 ? -15.303 -3.701 5.685 1.00 81.88 117 GLN A N 1
ATOM 885 C CA . GLN A 1 117 ? -15.712 -2.843 4.576 1.00 81.88 117 GLN A CA 1
ATOM 886 C C . GLN A 1 117 ? -15.309 -1.385 4.802 1.00 81.88 117 GLN A C 1
ATOM 888 O O . GLN A 1 117 ? -14.858 -0.743 3.855 1.00 81.88 117 GLN A O 1
ATOM 893 N N . ILE A 1 118 ? -15.408 -0.870 6.033 1.00 85.12 118 ILE A N 1
ATOM 894 C CA . ILE A 1 118 ? -14.937 0.479 6.373 1.00 85.12 118 ILE A CA 1
ATOM 895 C C . ILE A 1 118 ? -13.436 0.600 6.108 1.00 85.12 118 ILE A C 1
ATOM 897 O O . ILE A 1 118 ? -13.024 1.546 5.446 1.00 85.12 118 ILE A O 1
ATOM 901 N N . ILE A 1 119 ? -12.617 -0.355 6.557 1.00 87.56 119 ILE A N 1
ATOM 902 C CA . ILE A 1 119 ? -11.160 -0.299 6.358 1.00 87.56 119 ILE A CA 1
ATOM 903 C C . ILE A 1 119 ? -10.811 -0.302 4.871 1.00 87.56 119 ILE A C 1
ATOM 905 O O . ILE A 1 119 ? -10.055 0.555 4.422 1.00 87.56 119 ILE A O 1
ATOM 909 N N . LEU A 1 120 ? -11.380 -1.226 4.092 1.00 87.81 120 LEU A N 1
ATOM 910 C CA . LEU A 1 120 ? -11.098 -1.302 2.655 1.00 87.81 120 LEU A CA 1
ATOM 911 C C . LEU A 1 120 ? -11.616 -0.065 1.906 1.00 87.81 120 LEU A C 1
ATOM 913 O O . LEU A 1 120 ? -10.963 0.404 0.976 1.00 87.81 120 LEU A O 1
ATOM 917 N N . SER A 1 121 ? -12.738 0.510 2.349 1.00 87.19 121 SER A N 1
ATOM 918 C CA . SER A 1 121 ? -13.254 1.774 1.812 1.00 87.19 121 SER A CA 1
ATOM 919 C C . SER A 1 121 ? -12.337 2.947 2.146 1.00 87.19 121 SER A C 1
ATOM 921 O O . SER A 1 121 ? -12.107 3.781 1.282 1.00 87.19 121 SER A O 1
ATOM 923 N N . LEU A 1 122 ? -11.770 3.001 3.357 1.00 89.69 122 LEU A N 1
ATOM 924 C CA . LEU A 1 122 ? -10.787 4.020 3.736 1.00 89.69 122 LEU A CA 1
ATOM 925 C C . LEU A 1 122 ? -9.505 3.894 2.911 1.00 89.69 122 LEU A C 1
ATOM 927 O O . LEU A 1 122 ? -8.971 4.904 2.473 1.00 89.69 122 LEU A O 1
ATOM 931 N N . VAL A 1 123 ? -9.030 2.670 2.659 1.00 89.06 123 VAL A N 1
ATOM 932 C CA . VAL A 1 123 ? -7.877 2.442 1.773 1.00 89.06 123 VAL A CA 1
ATOM 933 C C . VAL A 1 123 ? -8.180 2.933 0.356 1.00 89.06 123 VAL A C 1
ATOM 935 O O . VAL A 1 123 ? -7.338 3.593 -0.242 1.00 89.06 123 VAL A O 1
ATOM 938 N N . ALA A 1 124 ? -9.376 2.657 -0.170 1.00 86.75 124 ALA A N 1
ATOM 939 C CA . ALA A 1 124 ? -9.788 3.120 -1.495 1.00 86.75 124 ALA A CA 1
ATOM 940 C C . ALA A 1 124 ? -9.967 4.651 -1.570 1.00 86.75 124 ALA A C 1
ATOM 942 O O . ALA A 1 124 ? -9.563 5.259 -2.557 1.00 86.75 124 ALA A O 1
ATOM 943 N N . ASP A 1 125 ? -10.541 5.265 -0.534 1.00 86.12 125 ASP A N 1
ATOM 944 C CA . ASP A 1 125 ? -10.741 6.716 -0.410 1.00 86.12 125 ASP A CA 1
ATOM 945 C C . ASP A 1 125 ? -9.391 7.442 -0.404 1.00 86.12 125 ASP A C 1
ATOM 947 O O . ASP A 1 125 ? -9.103 8.259 -1.279 1.00 86.12 125 ASP A O 1
ATOM 951 N N . GLU A 1 126 ? -8.505 7.047 0.512 1.00 86.19 126 GLU A N 1
ATOM 952 C CA . GLU A 1 126 ? -7.169 7.633 0.652 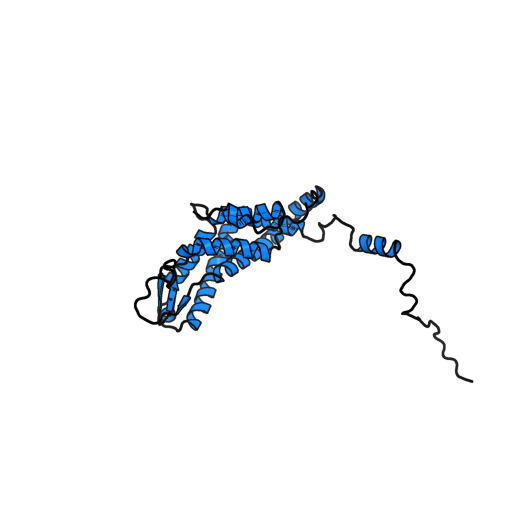1.00 86.19 126 GLU A CA 1
ATOM 953 C C . GLU A 1 126 ? -6.261 7.344 -0.543 1.00 86.19 126 GLU A C 1
ATOM 955 O O . GLU A 1 126 ? -5.318 8.089 -0.800 1.00 86.19 126 GLU A O 1
ATOM 960 N N . ALA A 1 127 ? -6.529 6.287 -1.308 1.00 82.75 127 ALA A N 1
ATOM 961 C CA . ALA A 1 127 ? -5.768 5.982 -2.507 1.00 82.75 127 ALA A CA 1
ATOM 962 C C . ALA A 1 127 ? -5.973 7.005 -3.637 1.00 82.75 127 ALA A C 1
ATOM 964 O O . ALA A 1 127 ? -5.048 7.205 -4.423 1.00 82.75 127 ALA A O 1
ATOM 965 N N . VAL A 1 128 ? -7.141 7.653 -3.731 1.00 74.00 128 VAL A N 1
ATOM 966 C CA . VAL A 1 128 ? -7.536 8.465 -4.905 1.00 74.00 128 VAL A CA 1
ATOM 967 C C . VAL A 1 128 ? -7.667 9.962 -4.572 1.00 74.00 128 VAL A C 1
ATOM 969 O O . VAL A 1 128 ? -8.177 10.741 -5.378 1.00 74.00 128 VAL A O 1
ATOM 972 N N . THR A 1 129 ? -7.193 10.418 -3.409 1.00 70.56 129 THR A N 1
ATOM 973 C CA . THR A 1 129 ? -7.306 11.841 -3.049 1.00 70.56 129 THR A CA 1
ATOM 974 C C . THR A 1 129 ? -6.464 12.740 -3.966 1.00 70.56 129 THR A C 1
ATOM 976 O O . THR A 1 129 ? -5.311 12.449 -4.302 1.00 70.56 129 THR A O 1
ATOM 979 N N . GLN A 1 130 ? -7.059 13.866 -4.381 1.00 53.16 130 GLN A N 1
ATOM 980 C CA . GLN A 1 130 ? -6.485 14.801 -5.361 1.00 53.16 130 GLN A CA 1
ATOM 981 C C . GLN A 1 130 ? -5.193 15.487 -4.870 1.00 53.16 130 GLN A C 1
ATOM 983 O O . GLN A 1 130 ? -4.342 15.842 -5.687 1.00 53.16 130 GLN A O 1
ATOM 988 N N . GLU A 1 131 ? -5.018 15.630 -3.553 1.00 55.69 131 GLU A N 1
ATOM 989 C CA . GLU A 1 131 ? -3.938 16.418 -2.935 1.00 55.69 131 GLU A CA 1
ATOM 990 C C . GLU A 1 131 ? -2.709 15.612 -2.486 1.00 55.69 131 GLU A C 1
ATOM 992 O O . GLU A 1 131 ? -1.752 16.195 -1.989 1.00 55.69 131 GLU A O 1
ATOM 997 N N . GLY A 1 132 ? -2.681 14.290 -2.669 1.00 58.69 132 GLY A N 1
ATOM 998 C CA . GLY A 1 132 ? -1.565 13.481 -2.157 1.00 58.69 132 GLY A CA 1
ATOM 999 C C . GLY A 1 132 ? -1.993 12.146 -1.576 1.00 58.69 132 GLY A C 1
ATOM 1000 O O . GLY A 1 132 ? -1.519 11.758 -0.512 1.00 58.69 132 GLY A O 1
ATOM 1001 N N . GLY A 1 133 ? -2.907 11.455 -2.258 1.00 79.50 133 GLY A N 1
ATOM 1002 C CA . GLY A 1 133 ? -3.362 10.141 -1.829 1.00 79.50 133 GLY A CA 1
ATOM 1003 C C . GLY A 1 133 ? -2.249 9.109 -1.752 1.00 79.50 133 GLY A C 1
ATOM 1004 O O . GLY A 1 133 ? -1.184 9.254 -2.355 1.00 79.50 133 GLY A O 1
ATOM 1005 N N . LEU A 1 134 ? -2.527 8.028 -1.032 1.00 87.50 134 LEU A N 1
ATOM 1006 C CA . LEU A 1 134 ? -1.596 6.937 -0.763 1.00 87.50 134 LEU A CA 1
ATOM 1007 C C . LEU A 1 134 ? -0.930 6.402 -2.044 1.00 87.50 134 LEU A C 1
ATOM 1009 O O . LEU A 1 134 ? 0.272 6.147 -2.057 1.00 87.50 134 LEU A O 1
ATOM 1013 N N . VAL A 1 135 ? -1.687 6.286 -3.142 1.00 88.38 135 VAL A N 1
ATOM 1014 C CA . VAL A 1 135 ? -1.155 5.870 -4.452 1.00 88.38 135 VAL A CA 1
ATOM 1015 C C . VAL A 1 135 ? -0.136 6.867 -4.966 1.00 88.38 135 VAL A C 1
ATOM 1017 O O . VAL A 1 135 ? 0.939 6.453 -5.380 1.00 88.38 135 VAL A O 1
ATOM 1020 N N . ARG A 1 136 ? -0.450 8.164 -4.909 1.00 87.69 136 ARG A N 1
ATOM 1021 C CA . ARG A 1 136 ? 0.439 9.221 -5.387 1.00 87.69 136 ARG A CA 1
ATOM 1022 C C . ARG A 1 136 ? 1.735 9.253 -4.583 1.00 87.69 136 ARG A C 1
ATOM 1024 O O . ARG A 1 136 ? 2.801 9.289 -5.184 1.00 87.69 136 ARG A O 1
ATOM 1031 N N . VAL A 1 137 ? 1.652 9.133 -3.255 1.00 90.56 137 VAL A N 1
ATOM 1032 C CA . VAL A 1 137 ? 2.831 9.015 -2.378 1.00 90.56 137 VAL A CA 1
ATOM 1033 C C . VAL A 1 137 ? 3.716 7.847 -2.814 1.00 90.56 137 VAL A C 1
ATOM 1035 O O . VAL A 1 137 ? 4.924 8.009 -2.981 1.00 90.56 137 VAL A O 1
ATOM 1038 N N . ILE A 1 138 ? 3.126 6.672 -3.043 1.00 91.56 138 ILE A N 1
ATOM 1039 C CA . ILE A 1 138 ? 3.882 5.484 -3.453 1.00 91.56 138 ILE A CA 1
ATOM 1040 C C . ILE A 1 138 ? 4.483 5.670 -4.853 1.00 91.56 138 ILE A C 1
ATOM 1042 O O . ILE A 1 138 ? 5.673 5.410 -5.045 1.00 91.56 138 ILE A O 1
ATOM 1046 N N . THR A 1 139 ? 3.696 6.129 -5.828 1.00 89.31 139 THR A N 1
ATOM 1047 C CA . THR A 1 139 ? 4.161 6.277 -7.213 1.00 89.31 139 THR A CA 1
ATOM 1048 C C . THR A 1 139 ? 5.211 7.369 -7.359 1.00 89.31 139 THR A C 1
ATOM 1050 O O . THR A 1 139 ? 6.162 7.165 -8.106 1.00 89.31 139 THR A O 1
ATOM 1053 N N . ASP A 1 140 ? 5.091 8.487 -6.639 1.00 90.00 140 ASP A N 1
ATOM 1054 C CA . ASP A 1 140 ? 6.059 9.589 -6.697 1.00 90.00 140 ASP A CA 1
ATOM 1055 C C . ASP A 1 140 ? 7.403 9.163 -6.092 1.00 90.00 140 A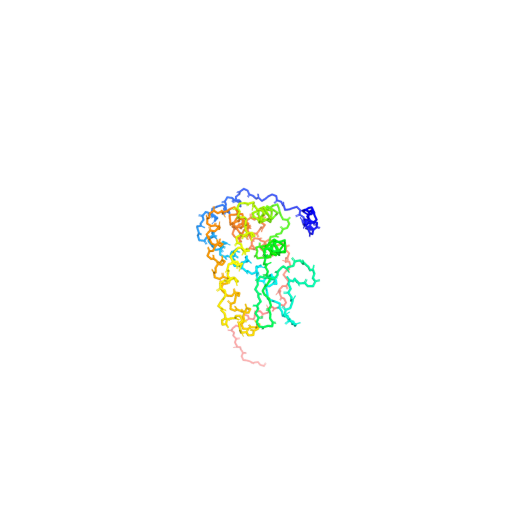SP A C 1
ATOM 1057 O O . ASP A 1 140 ? 8.458 9.439 -6.666 1.00 90.00 140 ASP A O 1
ATOM 1061 N N . VAL A 1 141 ? 7.381 8.404 -4.989 1.00 90.88 141 VAL A N 1
ATOM 1062 C CA . VAL A 1 141 ? 8.600 7.842 -4.387 1.00 90.88 141 VAL A CA 1
ATOM 1063 C C . VAL A 1 141 ? 9.283 6.849 -5.323 1.00 90.88 141 VAL A C 1
ATOM 1065 O O . VAL A 1 141 ? 10.506 6.897 -5.470 1.00 90.88 141 VAL A O 1
ATOM 1068 N N . ILE A 1 142 ? 8.521 5.950 -5.952 1.00 89.69 142 ILE A N 1
ATOM 1069 C CA . ILE A 1 142 ? 9.086 4.977 -6.896 1.00 89.69 142 ILE A CA 1
ATOM 1070 C C . ILE A 1 142 ? 9.646 5.691 -8.126 1.00 89.69 142 ILE A C 1
ATOM 1072 O O . ILE A 1 142 ? 10.781 5.433 -8.511 1.00 89.69 142 ILE A O 1
ATOM 1076 N N . HIS A 1 143 ? 8.891 6.624 -8.704 1.00 88.75 143 HIS A N 1
ATOM 1077 C CA . HIS A 1 143 ? 9.321 7.406 -9.858 1.00 88.75 143 HIS A CA 1
ATOM 1078 C C . HIS A 1 143 ? 10.627 8.160 -9.565 1.00 88.75 143 HIS A C 1
ATOM 1080 O O . HIS A 1 143 ? 11.592 8.016 -10.314 1.00 88.75 143 HIS A O 1
ATOM 1086 N N . ALA A 1 144 ? 10.706 8.884 -8.445 1.00 88.81 144 ALA A N 1
ATOM 1087 C CA . ALA A 1 144 ? 11.935 9.564 -8.043 1.00 88.81 144 ALA A CA 1
ATOM 1088 C C . ALA A 1 144 ? 13.095 8.574 -7.830 1.00 88.81 144 ALA A C 1
ATOM 1090 O O . ALA A 1 144 ? 14.209 8.812 -8.279 1.00 88.81 144 ALA A O 1
ATOM 1091 N N . ALA A 1 145 ? 12.842 7.422 -7.197 1.00 86.81 145 ALA A N 1
ATOM 1092 C CA . ALA A 1 145 ? 13.863 6.389 -7.015 1.00 86.81 145 ALA A CA 1
ATOM 1093 C C . ALA A 1 145 ? 14.388 5.810 -8.338 1.00 86.81 145 ALA A C 1
ATOM 1095 O O . ALA A 1 145 ? 15.559 5.450 -8.403 1.00 86.81 145 ALA A O 1
ATOM 1096 N N . CYS A 1 146 ? 13.542 5.722 -9.364 1.00 84.06 146 CYS A N 1
ATOM 1097 C CA . CYS A 1 146 ? 13.924 5.258 -10.693 1.00 84.06 146 CYS A CA 1
ATOM 1098 C C . CYS A 1 146 ? 14.678 6.320 -11.510 1.00 84.06 146 CYS A C 1
ATOM 1100 O O . CYS A 1 146 ? 15.533 5.952 -12.309 1.00 84.06 146 CYS A O 1
ATOM 1102 N N . LEU A 1 147 ? 14.388 7.612 -11.320 1.00 83.69 147 LEU A N 1
ATOM 1103 C CA . LEU A 1 147 ? 15.149 8.700 -11.950 1.00 83.69 147 LEU A CA 1
ATOM 1104 C C . LEU A 1 147 ? 16.538 8.882 -11.328 1.00 83.69 147 LEU A C 1
ATOM 1106 O O . LEU A 1 147 ? 17.483 9.208 -12.036 1.00 83.69 147 LEU A O 1
ATOM 1110 N N . ASP A 1 148 ? 16.669 8.628 -10.027 1.00 83.62 148 ASP A N 1
ATOM 1111 C CA . ASP A 1 148 ? 17.936 8.737 -9.292 1.00 83.62 148 ASP A CA 1
ATOM 1112 C C . ASP A 1 148 ? 18.875 7.523 -9.504 1.00 83.62 148 ASP A C 1
ATOM 1114 O O . ASP A 1 148 ? 19.824 7.333 -8.735 1.00 83.62 148 ASP A O 1
ATOM 1118 N N . LEU A 1 149 ? 18.603 6.640 -10.474 1.00 78.44 149 LEU A N 1
AT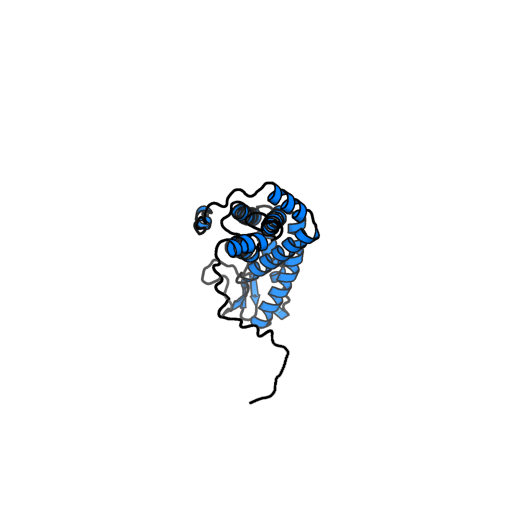OM 1119 C CA . LEU A 1 149 ? 19.426 5.447 -10.688 1.00 78.44 149 LEU A CA 1
ATOM 1120 C C . LEU A 1 149 ? 20.804 5.822 -11.258 1.00 78.44 149 LEU A C 1
ATOM 1122 O O . LEU A 1 149 ? 20.866 6.555 -12.241 1.00 78.44 149 LEU A O 1
ATOM 1126 N N . PRO A 1 150 ? 21.913 5.303 -10.693 1.00 79.62 150 PRO A N 1
ATOM 1127 C CA . PRO A 1 150 ? 23.246 5.554 -11.232 1.00 79.62 150 PRO A CA 1
ATOM 1128 C C . PRO A 1 150 ? 23.405 4.975 -12.642 1.00 79.62 150 PRO A C 1
ATOM 1130 O O . PRO A 1 150 ? 22.941 3.862 -12.899 1.00 79.62 150 PRO A O 1
ATOM 1133 N N . ASP A 1 151 ? 24.174 5.642 -13.504 1.00 79.56 151 ASP A N 1
ATOM 1134 C CA . ASP A 1 151 ? 24.492 5.137 -14.851 1.00 79.56 151 ASP A CA 1
ATOM 1135 C C . ASP A 1 151 ? 25.121 3.735 -14.809 1.00 79.56 151 ASP A C 1
ATOM 1137 O O . ASP A 1 151 ? 24.780 2.865 -15.606 1.00 79.56 151 ASP A O 1
ATOM 1141 N N . SER A 1 152 ? 25.947 3.452 -13.795 1.00 78.12 152 SER A N 1
ATOM 1142 C CA . SER A 1 152 ? 26.543 2.126 -13.582 1.00 78.12 152 SER A CA 1
ATOM 1143 C C . SER A 1 152 ? 25.514 1.014 -13.338 1.00 78.12 152 SER A C 1
ATOM 1145 O O . SER A 1 152 ? 25.783 -0.147 -13.639 1.00 78.12 152 SER A O 1
ATOM 1147 N N . VAL A 1 153 ? 24.335 1.351 -12.803 1.00 74.81 153 VAL A N 1
ATOM 1148 C CA . VAL A 1 153 ? 23.206 0.423 -12.645 1.00 74.81 153 VAL A CA 1
ATOM 1149 C C . VAL A 1 153 ? 22.478 0.257 -13.978 1.00 74.81 153 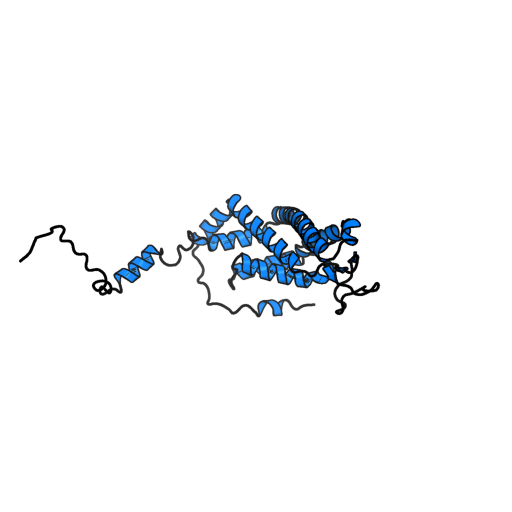VAL A C 1
ATOM 1151 O O . VAL A 1 153 ? 22.103 -0.855 -14.324 1.00 74.81 153 VAL A O 1
ATOM 1154 N N . LEU A 1 154 ? 22.329 1.321 -14.768 1.00 74.56 154 LEU A N 1
ATOM 1155 C CA . LEU A 1 154 ? 21.716 1.249 -16.102 1.00 74.56 154 LEU A CA 1
ATOM 1156 C C . LEU A 1 154 ? 22.552 0.432 -17.102 1.00 74.56 154 LEU A C 1
ATOM 1158 O O . LEU A 1 154 ? 22.003 -0.179 -18.023 1.00 74.56 154 LEU A O 1
ATOM 1162 N N . GLU A 1 155 ? 23.865 0.384 -16.896 1.00 78.38 155 GLU A N 1
ATOM 1163 C CA . GLU A 1 155 ? 24.809 -0.429 -17.667 1.00 78.38 155 GLU A CA 1
ATOM 1164 C C . GLU A 1 155 ? 24.905 -1.890 -17.184 1.00 78.38 155 GLU A C 1
ATOM 1166 O O . GLU A 1 155 ? 25.410 -2.750 -17.918 1.00 78.38 155 GLU A O 1
ATOM 1171 N N . ALA A 1 156 ? 24.410 -2.189 -15.977 1.00 72.75 156 ALA A N 1
ATOM 1172 C CA . ALA A 1 156 ? 24.370 -3.537 -15.419 1.00 72.75 156 ALA A CA 1
ATOM 1173 C C . ALA A 1 156 ? 23.223 -4.370 -16.024 1.00 72.75 156 ALA A C 1
ATOM 1175 O O . ALA A 1 156 ? 22.197 -3.850 -16.453 1.00 72.75 156 ALA A O 1
ATOM 1176 N N . GLY A 1 157 ? 23.382 -5.696 -16.059 1.00 68.12 157 GLY A N 1
ATOM 1177 C CA . GLY A 1 157 ? 22.331 -6.597 -16.547 1.00 68.12 157 GLY A CA 1
ATOM 1178 C C . GLY A 1 157 ? 21.081 -6.588 -15.652 1.00 68.12 157 GLY A C 1
ATOM 1179 O O . GLY A 1 157 ? 21.191 -6.428 -14.436 1.00 68.12 157 GLY A O 1
ATOM 1180 N N . ARG A 1 158 ? 19.904 -6.818 -16.254 1.00 71.44 158 ARG A N 1
ATOM 1181 C CA . ARG A 1 158 ? 18.559 -6.752 -15.638 1.00 71.44 158 ARG A CA 1
ATOM 1182 C C . ARG A 1 158 ? 18.473 -7.280 -14.198 1.00 71.44 158 ARG A C 1
ATOM 1184 O O . ARG A 1 158 ? 18.007 -6.564 -13.315 1.00 71.44 158 ARG A O 1
ATOM 1191 N N . ASP A 1 159 ? 18.933 -8.506 -13.953 1.00 69.75 159 ASP A N 1
ATOM 1192 C CA . ASP A 1 159 ? 18.757 -9.176 -12.655 1.00 69.75 159 ASP A CA 1
ATOM 1193 C C . ASP A 1 159 ? 19.556 -8.500 -11.527 1.00 69.75 159 ASP A C 1
ATOM 1195 O O . ASP A 1 159 ? 19.141 -8.499 -10.367 1.00 69.75 159 ASP A O 1
ATOM 1199 N N . SER A 1 160 ? 20.678 -7.853 -11.863 1.00 69.69 160 SER A N 1
ATOM 1200 C CA . SER A 1 160 ? 21.463 -7.060 -10.909 1.00 69.69 160 SER A CA 1
ATOM 1201 C C . SER A 1 160 ? 20.778 -5.737 -10.551 1.00 69.69 160 SER A C 1
ATOM 1203 O O . SER A 1 160 ? 21.043 -5.176 -9.486 1.00 69.69 160 SER A O 1
ATOM 1205 N N . VAL A 1 161 ? 19.920 -5.228 -11.435 1.00 72.69 161 VAL A N 1
ATOM 1206 C CA . VAL A 1 161 ? 19.261 -3.922 -11.316 1.00 72.69 161 VAL A CA 1
ATOM 1207 C C . VAL A 1 161 ? 17.975 -4.039 -10.511 1.00 72.69 161 VAL A C 1
ATOM 1209 O O . VAL A 1 161 ? 17.758 -3.266 -9.577 1.00 72.69 161 VAL A O 1
ATOM 1212 N N . GLU A 1 162 ? 17.153 -5.044 -10.811 1.00 76.75 162 GLU A N 1
ATOM 1213 C CA . GLU A 1 162 ? 15.830 -5.209 -10.204 1.00 76.75 162 GLU A CA 1
ATOM 1214 C C . GLU A 1 162 ? 15.897 -5.316 -8.669 1.00 76.75 162 GLU A C 1
ATOM 1216 O O . GLU A 1 162 ? 15.195 -4.588 -7.962 1.00 76.75 162 GLU A O 1
ATOM 1221 N N . GLY A 1 163 ? 16.812 -6.133 -8.136 1.00 77.31 163 GLY A N 1
ATOM 1222 C CA . GLY A 1 163 ? 16.981 -6.290 -6.687 1.00 77.31 163 GLY A CA 1
ATOM 1223 C C . GLY A 1 163 ? 17.463 -5.016 -5.980 1.00 77.31 163 GLY A C 1
ATOM 1224 O O . GLY A 1 163 ? 16.966 -4.670 -4.903 1.00 77.31 163 GLY A O 1
ATOM 1225 N N . GLN A 1 164 ? 18.403 -4.281 -6.584 1.00 76.62 164 GLN A N 1
ATOM 1226 C CA . GLN A 1 164 ? 18.943 -3.047 -6.000 1.00 76.62 164 GLN A CA 1
ATOM 1227 C C . GLN A 1 164 ? 17.909 -1.916 -6.014 1.00 76.62 164 GLN A C 1
ATOM 1229 O O . GLN A 1 164 ? 17.722 -1.232 -5.002 1.00 76.62 164 GLN A O 1
ATOM 1234 N N . VAL A 1 165 ? 17.186 -1.767 -7.126 1.00 79.25 165 VAL A N 1
ATOM 1235 C CA . VAL A 1 165 ? 16.115 -0.774 -7.287 1.00 79.25 165 VAL A CA 1
ATOM 1236 C C . VAL A 1 165 ? 15.007 -1.023 -6.265 1.00 79.25 165 VAL A C 1
ATOM 1238 O O . VAL A 1 165 ? 14.626 -0.107 -5.531 1.00 79.25 165 VAL A O 1
ATOM 1241 N N . GLN A 1 166 ? 14.545 -2.270 -6.127 1.00 83.44 166 GLN A N 1
ATOM 1242 C CA . GLN A 1 166 ? 13.513 -2.625 -5.148 1.00 83.44 166 GLN A CA 1
ATOM 1243 C C . GLN A 1 166 ? 13.953 -2.360 -3.699 1.00 83.44 166 GLN A C 1
ATOM 1245 O O . GLN A 1 166 ? 13.135 -1.944 -2.875 1.00 83.44 166 GLN A O 1
ATOM 1250 N N . ALA A 1 167 ? 15.234 -2.557 -3.370 1.00 84.25 167 ALA A N 1
ATOM 1251 C CA . ALA A 1 167 ? 15.762 -2.262 -2.038 1.00 84.25 167 ALA A CA 1
ATOM 1252 C C . ALA A 1 167 ? 15.791 -0.751 -1.736 1.00 84.25 167 ALA A C 1
ATOM 1254 O O . ALA A 1 167 ? 15.416 -0.329 -0.637 1.00 84.25 167 ALA A O 1
ATOM 1255 N N . VAL A 1 168 ? 16.200 0.080 -2.703 1.00 86.12 168 VAL A N 1
ATOM 1256 C CA . VAL A 1 168 ? 16.175 1.549 -2.569 1.00 86.12 168 VAL A CA 1
ATOM 1257 C C . VAL A 1 168 ? 14.741 2.052 -2.419 1.00 86.12 168 VAL A C 1
ATOM 1259 O O . VAL A 1 168 ? 14.458 2.812 -1.488 1.00 86.12 168 VAL A O 1
ATOM 1262 N N . ILE A 1 169 ? 13.838 1.574 -3.278 1.00 89.31 169 ILE A N 1
ATOM 1263 C CA . ILE A 1 169 ? 12.407 1.886 -3.228 1.00 89.31 169 ILE A CA 1
ATOM 1264 C C . ILE A 1 169 ? 11.827 1.521 -1.862 1.00 89.31 169 ILE A C 1
ATOM 1266 O O . ILE A 1 169 ? 11.192 2.363 -1.234 1.00 89.31 169 ILE A O 1
ATOM 1270 N N . ALA A 1 170 ? 12.082 0.311 -1.357 1.00 90.25 170 ALA A N 1
ATOM 1271 C CA . ALA A 1 170 ? 11.547 -0.136 -0.072 1.00 90.25 170 ALA A CA 1
ATOM 1272 C C . ALA A 1 170 ? 11.967 0.781 1.090 1.00 90.25 170 ALA A C 1
ATOM 1274 O O . ALA A 1 170 ? 11.132 1.138 1.920 1.00 90.25 170 ALA A O 1
ATOM 1275 N N . ARG A 1 171 ? 13.235 1.219 1.129 1.00 90.38 171 ARG A N 1
ATOM 1276 C CA . ARG A 1 171 ? 13.721 2.152 2.162 1.00 90.38 171 ARG A CA 1
ATOM 1277 C C . ARG A 1 171 ? 13.068 3.529 2.054 1.00 90.38 171 ARG A C 1
ATOM 1279 O O . ARG A 1 171 ? 12.597 4.052 3.063 1.00 90.38 171 ARG A O 1
ATOM 1286 N N . LYS A 1 172 ? 13.015 4.107 0.845 1.00 92.12 172 LYS A N 1
ATOM 1287 C CA . LYS A 1 172 ? 12.377 5.417 0.620 1.00 92.12 172 LYS A CA 1
ATOM 1288 C C . LYS A 1 172 ? 10.877 5.356 0.950 1.00 92.12 172 LYS A C 1
ATOM 1290 O O . LYS A 1 172 ? 10.364 6.259 1.611 1.00 92.12 172 LYS A O 1
ATOM 1295 N N . LEU A 1 173 ? 10.190 4.278 0.566 1.00 93.31 173 LEU A N 1
ATOM 1296 C CA . LEU A 1 173 ? 8.775 4.059 0.878 1.00 93.31 173 LEU A CA 1
ATOM 1297 C C . LEU A 1 173 ? 8.527 3.920 2.378 1.00 93.31 173 LEU A C 1
ATOM 1299 O O . LEU A 1 173 ? 7.587 4.528 2.871 1.00 93.31 173 LEU A O 1
ATOM 1303 N N . ALA A 1 174 ? 9.362 3.184 3.117 1.00 93.50 174 ALA A N 1
ATOM 1304 C CA . ALA A 1 174 ? 9.187 3.025 4.562 1.00 93.50 174 ALA A CA 1
ATOM 1305 C C . ALA A 1 174 ? 9.175 4.376 5.297 1.00 93.50 174 ALA A C 1
ATOM 1307 O O . ALA A 1 174 ? 8.322 4.606 6.152 1.00 93.50 174 ALA A O 1
ATOM 1308 N N . SER A 1 175 ? 10.077 5.288 4.920 1.00 93.62 175 SER A N 1
ATOM 1309 C CA . SER A 1 175 ? 10.129 6.637 5.492 1.00 93.62 175 SER A CA 1
ATOM 1310 C C . SER A 1 175 ? 8.915 7.486 5.097 1.00 93.62 175 SER A C 1
ATOM 1312 O O . SER A 1 175 ? 8.271 8.060 5.973 1.00 93.62 175 SER A O 1
ATOM 1314 N N . ASN A 1 176 ? 8.561 7.527 3.807 1.00 93.81 176 ASN A N 1
ATOM 1315 C CA . ASN A 1 176 ? 7.455 8.360 3.317 1.00 93.81 176 ASN A CA 1
ATOM 1316 C C . ASN A 1 176 ? 6.087 7.866 3.805 1.00 93.81 176 ASN A C 1
ATOM 1318 O O . ASN A 1 176 ? 5.264 8.664 4.241 1.00 93.81 176 ASN A O 1
ATOM 1322 N N . LEU A 1 177 ? 5.855 6.552 3.796 1.00 93.19 177 LEU A N 1
ATOM 1323 C CA . LEU A 1 177 ? 4.639 5.952 4.347 1.00 93.19 177 LEU A CA 1
ATOM 1324 C C . LEU A 1 177 ? 4.579 6.109 5.869 1.00 93.19 177 LEU A C 1
ATOM 1326 O O . LEU A 1 177 ? 3.502 6.318 6.420 1.00 93.19 177 LEU A O 1
ATOM 1330 N N . GLY A 1 178 ? 5.728 6.037 6.549 1.00 92.75 178 GLY A N 1
ATOM 1331 C CA . GLY A 1 178 ? 5.833 6.314 7.979 1.00 92.75 178 GLY A CA 1
ATOM 1332 C C . GLY A 1 178 ? 5.360 7.720 8.334 1.00 92.75 178 GLY A C 1
ATOM 1333 O O . GLY A 1 178 ? 4.536 7.867 9.236 1.00 92.75 178 GLY A O 1
ATOM 1334 N N . GLN A 1 179 ? 5.826 8.726 7.588 1.00 93.00 179 GLN A N 1
ATOM 1335 C CA . GLN A 1 179 ? 5.389 10.112 7.751 1.00 93.00 179 GLN A CA 1
ATOM 1336 C C . GLN A 1 179 ? 3.909 10.281 7.382 1.00 93.00 179 GLN A C 1
ATOM 1338 O O . GLN A 1 179 ? 3.132 10.790 8.184 1.00 93.00 179 GLN A O 1
ATOM 1343 N N . TYR A 1 180 ? 3.490 9.754 6.228 1.00 92.06 180 TYR A N 1
ATOM 1344 C CA . TYR A 1 180 ? 2.100 9.826 5.774 1.00 92.06 180 TYR A CA 1
ATOM 1345 C C . TYR A 1 180 ? 1.116 9.262 6.809 1.00 92.06 180 TYR A C 1
ATOM 1347 O O . TYR A 1 180 ? 0.103 9.888 7.098 1.00 92.06 180 TYR A O 1
ATOM 1355 N N . PHE A 1 181 ? 1.416 8.113 7.422 1.00 92.75 181 PHE A N 1
ATOM 1356 C CA . PHE A 1 181 ? 0.558 7.533 8.462 1.00 92.75 181 PHE A CA 1
ATOM 1357 C C . PHE A 1 181 ? 0.695 8.197 9.837 1.00 92.75 181 PHE A C 1
ATOM 1359 O O . PHE A 1 181 ? -0.148 7.962 10.705 1.00 92.75 181 PHE A O 1
ATOM 1366 N N . ALA A 1 182 ? 1.746 8.984 10.076 1.00 89.62 182 ALA A N 1
ATOM 1367 C CA . ALA A 1 182 ? 1.821 9.836 11.259 1.00 89.62 182 ALA A CA 1
ATOM 1368 C C . ALA A 1 182 ? 0.858 11.026 11.126 1.00 89.62 182 ALA A C 1
ATOM 1370 O O . ALA A 1 182 ? 0.150 11.335 12.087 1.00 89.62 182 ALA A O 1
ATOM 1371 N N . ASP A 1 183 ? 0.790 11.606 9.925 1.00 89.38 183 ASP A N 1
ATOM 1372 C CA . ASP A 1 183 ? -0.052 12.760 9.602 1.00 89.38 183 ASP A CA 1
ATOM 1373 C C . ASP A 1 183 ? -1.518 12.360 9.355 1.00 89.38 183 ASP A C 1
ATOM 1375 O O . ASP A 1 183 ? -2.439 13.051 9.791 1.00 89.38 183 ASP A O 1
ATOM 1379 N N . ASN A 1 184 ? -1.753 11.207 8.717 1.00 88.19 184 ASN A N 1
ATOM 1380 C CA . ASN A 1 184 ? -3.081 10.653 8.463 1.00 88.19 184 ASN A CA 1
ATOM 1381 C C . ASN A 1 184 ? -3.287 9.306 9.171 1.00 88.19 184 ASN A C 1
ATOM 1383 O O . ASN A 1 184 ? -2.930 8.230 8.681 1.00 88.19 184 ASN A O 1
ATOM 1387 N N . GLN A 1 185 ? -3.945 9.367 10.327 1.00 89.06 185 GLN A N 1
ATOM 1388 C CA . GLN A 1 185 ? -4.172 8.199 11.178 1.00 89.06 185 GLN A CA 1
ATOM 1389 C C . GLN A 1 185 ? -5.456 7.417 10.857 1.00 89.06 185 GLN A C 1
ATOM 1391 O O . GLN A 1 185 ? -5.712 6.406 11.512 1.00 89.06 185 GLN A O 1
ATOM 1396 N N . ARG A 1 186 ? -6.260 7.817 9.856 1.00 89.94 186 ARG A N 1
ATOM 1397 C CA . ARG A 1 186 ? -7.566 7.183 9.569 1.00 89.94 186 ARG A CA 1
ATOM 1398 C C . ARG A 1 186 ? -7.442 5.675 9.330 1.00 89.94 186 ARG A C 1
ATOM 1400 O O . ARG A 1 186 ? -8.141 4.894 9.976 1.00 89.94 186 ARG A O 1
ATOM 1407 N N . ILE A 1 187 ? -6.534 5.263 8.442 1.00 90.75 187 ILE A N 1
ATOM 1408 C CA . ILE A 1 187 ? -6.299 3.842 8.138 1.00 90.75 187 ILE A CA 1
ATOM 1409 C C . ILE A 1 187 ? -5.622 3.126 9.322 1.00 90.75 187 ILE A C 1
ATOM 1411 O O . ILE A 1 187 ? -6.173 2.114 9.763 1.00 90.75 187 ILE A O 1
ATOM 1415 N N . PRO A 1 188 ? -4.494 3.618 9.890 1.00 92.62 188 PRO A N 1
ATOM 1416 C CA . PRO A 1 188 ? -3.859 2.978 11.044 1.00 92.62 188 PRO A CA 1
ATOM 1417 C C . PRO A 1 188 ? -4.804 2.732 12.224 1.00 92.62 188 PRO A C 1
ATOM 1419 O O . PRO A 1 188 ? -4.778 1.645 12.797 1.00 92.62 188 PRO A O 1
ATOM 1422 N N . LEU A 1 189 ? -5.664 3.697 12.567 1.00 90.44 189 LEU A N 1
ATOM 1423 C CA . LEU A 1 189 ? -6.619 3.562 13.670 1.00 90.44 189 LEU A CA 1
ATOM 1424 C C . LEU A 1 189 ? -7.721 2.548 13.358 1.00 90.44 189 LEU A C 1
ATOM 1426 O O . LEU A 1 189 ? -8.057 1.736 14.219 1.00 90.44 189 LEU A O 1
ATOM 1430 N N . ALA A 1 190 ? -8.270 2.558 12.140 1.00 89.69 190 ALA A N 1
ATOM 1431 C CA . ALA A 1 190 ? -9.301 1.601 11.741 1.00 89.69 190 ALA A CA 1
ATOM 1432 C C . ALA A 1 190 ? -8.767 0.158 11.753 1.00 89.69 190 ALA A C 1
ATOM 1434 O O . ALA A 1 190 ? -9.422 -0.748 12.272 1.00 89.69 190 ALA A O 1
ATOM 1435 N N . VAL A 1 191 ? -7.544 -0.036 11.253 1.00 90.88 191 VAL A N 1
ATOM 1436 C CA . VAL A 1 191 ? -6.840 -1.323 11.285 1.00 90.88 191 VAL A CA 1
ATOM 1437 C C . VAL A 1 191 ? -6.514 -1.739 12.718 1.00 90.88 191 VAL A C 1
ATOM 1439 O O . VAL A 1 191 ? -6.801 -2.871 13.101 1.00 90.88 191 VAL A O 1
ATOM 1442 N N . ALA A 1 192 ? -5.977 -0.834 13.540 1.00 89.69 192 ALA A N 1
ATOM 1443 C CA . ALA A 1 192 ? -5.672 -1.130 14.936 1.00 89.69 192 ALA A CA 1
ATOM 1444 C C . ALA A 1 192 ? -6.936 -1.525 15.709 1.00 89.69 192 ALA A C 1
ATOM 1446 O O . ALA A 1 192 ? -6.920 -2.501 16.454 1.00 89.69 192 ALA A O 1
ATOM 1447 N N . ARG A 1 193 ? -8.058 -0.833 15.489 1.00 88.50 193 ARG A N 1
ATOM 1448 C CA . ARG A 1 193 ? -9.340 -1.187 16.109 1.00 88.50 193 ARG A CA 1
ATOM 1449 C C . ARG A 1 193 ? -9.826 -2.562 15.659 1.00 88.50 193 ARG A C 1
ATOM 1451 O O . ARG A 1 193 ? -10.281 -3.343 16.489 1.00 88.50 193 ARG A O 1
ATOM 1458 N N . HIS A 1 194 ? -9.692 -2.888 14.376 1.00 88.00 194 HIS A N 1
ATOM 1459 C CA . HIS A 1 194 ? -10.031 -4.212 13.854 1.00 88.00 194 HIS A CA 1
ATOM 1460 C C . HIS A 1 194 ? -9.185 -5.325 14.476 1.00 88.00 194 HIS A C 1
ATOM 1462 O O . HIS A 1 194 ? -9.726 -6.345 14.898 1.00 88.00 194 HIS A O 1
ATOM 1468 N N . GLU A 1 195 ? -7.876 -5.112 14.588 1.00 86.25 195 GLU A N 1
ATOM 1469 C CA . GLU A 1 195 ? -6.958 -6.060 15.221 1.00 86.25 195 GLU A CA 1
ATOM 1470 C C . GLU A 1 195 ? -7.209 -6.177 16.729 1.00 86.25 195 GLU A C 1
ATOM 1472 O O . GLU A 1 195 ? -7.194 -7.279 17.275 1.00 86.25 195 GLU A O 1
ATOM 1477 N N . ALA A 1 196 ? -7.520 -5.071 17.409 1.00 85.00 196 ALA A N 1
ATOM 1478 C CA . ALA A 1 196 ? -7.889 -5.086 18.821 1.00 85.00 196 ALA A CA 1
ATOM 1479 C C . ALA A 1 196 ? -9.150 -5.929 19.048 1.00 85.00 196 ALA A C 1
ATOM 1481 O O . ALA A 1 196 ? -9.186 -6.774 19.937 1.00 85.00 196 ALA A O 1
ATOM 1482 N N . LEU A 1 197 ? -10.145 -5.795 18.173 1.00 78.69 197 LEU A N 1
ATOM 1483 C CA . LEU A 1 197 ? -11.379 -6.581 18.207 1.00 78.69 197 LEU A CA 1
ATOM 1484 C C . LEU A 1 197 ? -11.195 -8.069 17.859 1.00 78.69 197 LEU A C 1
ATOM 1486 O O . LEU A 1 197 ? -12.130 -8.853 18.050 1.00 78.69 197 LEU A O 1
ATOM 1490 N N . LYS A 1 198 ? -10.039 -8.469 17.324 1.00 76.00 198 LYS A N 1
ATOM 1491 C CA . LYS A 1 198 ? -9.660 -9.881 17.141 1.00 76.00 198 LYS A CA 1
ATOM 1492 C C . LYS A 1 198 ? -8.894 -10.446 18.319 1.00 76.00 198 LYS A C 1
ATOM 1494 O O . LYS A 1 198 ? -8.760 -11.665 18.416 1.00 76.00 198 LYS A O 1
ATOM 1499 N N . ALA A 1 199 ? -8.339 -9.581 19.162 1.00 63.06 199 ALA A N 1
ATOM 1500 C CA . ALA A 1 199 ? -7.432 -10.016 20.193 1.00 63.06 199 ALA A CA 1
ATOM 1501 C C . ALA A 1 199 ? -8.154 -10.992 21.146 1.00 63.06 199 ALA A C 1
ATOM 1503 O O . ALA A 1 199 ? -9.281 -10.733 21.568 1.00 63.06 199 ALA A O 1
ATOM 1504 N N . PRO A 1 200 ? -7.524 -12.124 21.500 1.00 52.50 200 PRO A N 1
ATOM 1505 C CA . PRO A 1 200 ? -8.190 -13.230 22.192 1.00 52.50 200 PRO A CA 1
ATOM 1506 C C . PRO A 1 200 ? -8.750 -12.866 23.577 1.00 52.50 200 PRO A C 1
ATOM 1508 O O . PRO A 1 200 ? -9.664 -13.525 24.051 1.00 52.50 200 PRO A O 1
ATOM 1511 N N . HIS A 1 201 ? -8.275 -11.784 24.201 1.00 49.75 201 HIS A N 1
ATOM 1512 C CA . HIS A 1 201 ? -8.805 -11.265 25.470 1.00 49.75 201 HIS A CA 1
ATOM 1513 C C . HIS A 1 201 ? -10.135 -10.497 25.325 1.00 49.75 201 HIS A C 1
ATOM 1515 O O . HIS A 1 201 ? -10.791 -10.209 26.320 1.00 49.75 201 HIS A O 1
ATOM 1521 N N . LEU A 1 202 ? -10.524 -10.158 24.094 1.00 42.78 202 LEU A N 1
ATOM 1522 C CA . LEU A 1 202 ? -11.750 -9.443 23.730 1.00 42.78 202 LEU A CA 1
ATOM 1523 C C . LEU A 1 202 ? -12.805 -10.354 23.090 1.00 42.78 202 LEU A C 1
ATOM 1525 O O . LEU A 1 202 ? -13.957 -9.949 22.935 1.00 42.78 202 LEU A O 1
ATOM 1529 N N . MET A 1 203 ? -12.450 -11.609 22.804 1.00 43.53 203 MET A N 1
ATOM 1530 C CA . MET A 1 203 ? -13.392 -12.693 22.511 1.00 43.53 203 MET A CA 1
ATOM 1531 C C . MET A 1 203 ? -14.116 -13.153 23.795 1.00 43.53 203 MET A C 1
ATOM 1533 O O . MET A 1 203 ? -14.316 -14.339 24.021 1.00 43.53 203 MET A O 1
ATOM 1537 N N . LEU A 1 204 ? -14.555 -12.215 24.641 1.00 42.12 204 LEU A N 1
ATOM 1538 C CA . LEU A 1 204 ? -15.502 -12.442 25.744 1.00 42.12 204 LEU A CA 1
ATOM 1539 C C . LEU A 1 204 ? -16.932 -12.558 25.185 1.00 42.12 204 LEU A C 1
ATOM 1541 O O . LEU A 1 204 ? -17.852 -11.862 25.610 1.00 42.12 204 LEU A O 1
ATOM 1545 N N . GLY A 1 205 ? -17.088 -13.374 24.142 1.00 42.72 205 GLY A N 1
ATOM 1546 C CA . GLY A 1 205 ? -18.286 -13.411 23.307 1.00 42.72 205 GLY A CA 1
ATOM 1547 C C . GLY A 1 205 ? -18.837 -14.795 23.009 1.00 42.72 205 GLY A C 1
ATOM 1548 O O . GLY A 1 205 ? -20.001 -14.871 22.651 1.00 42.72 205 GLY A O 1
ATOM 1549 N N . ASP A 1 206 ? -18.064 -15.861 23.197 1.00 41.38 206 ASP A N 1
ATOM 1550 C CA . ASP A 1 206 ? -18.578 -17.227 23.250 1.00 41.38 206 ASP A CA 1
ATOM 1551 C C . ASP A 1 206 ? -17.586 -18.037 24.075 1.00 41.38 206 ASP A C 1
ATOM 1553 O O . ASP A 1 206 ? -16.463 -18.235 23.631 1.00 41.38 206 ASP A O 1
ATOM 1557 N N . ASP A 1 207 ? -18.013 -18.388 25.292 1.00 42.00 207 ASP A N 1
ATOM 1558 C CA . ASP A 1 207 ? -17.400 -19.319 26.242 1.00 42.00 207 ASP A CA 1
ATOM 1559 C C . ASP A 1 207 ? -15.856 -19.375 26.218 1.00 42.00 207 ASP A C 1
ATOM 1561 O O . ASP A 1 207 ? -15.247 -19.957 25.321 1.00 42.00 207 ASP A O 1
ATOM 1565 N N . ASP A 1 208 ? -15.237 -18.829 27.275 1.00 49.31 208 ASP A N 1
ATOM 1566 C CA . ASP A 1 208 ? -13.856 -19.120 27.679 1.00 49.31 208 ASP A CA 1
ATOM 1567 C C . ASP A 1 208 ? -13.521 -20.568 27.286 1.00 49.31 208 ASP A C 1
ATOM 1569 O O . ASP A 1 208 ? -14.311 -21.464 27.574 1.00 49.31 208 ASP A O 1
ATOM 1573 N N . LEU A 1 209 ? -12.428 -20.834 26.562 1.00 51.78 209 LEU A N 1
ATOM 1574 C CA . LEU A 1 209 ? -12.169 -22.175 26.002 1.00 51.78 209 LEU A CA 1
ATOM 1575 C C . LEU A 1 209 ? -12.293 -23.256 27.091 1.00 51.78 209 LEU A C 1
ATOM 1577 O O . LEU A 1 209 ? -12.756 -24.366 26.838 1.00 51.78 209 LEU A O 1
ATOM 1581 N N . LYS A 1 210 ? -11.959 -22.869 28.327 1.00 54.94 210 LYS A N 1
ATOM 1582 C CA . LYS A 1 210 ? -12.191 -23.616 29.556 1.00 54.94 210 LYS A CA 1
ATOM 1583 C C . LYS A 1 210 ? -13.676 -23.825 29.894 1.00 54.94 210 LYS A C 1
ATOM 1585 O O . LYS A 1 210 ? -14.042 -24.955 30.168 1.00 54.94 210 LYS A O 1
ATOM 1590 N N . SER A 1 211 ? -14.542 -22.810 29.838 1.00 55.03 211 SER A N 1
ATOM 1591 C CA . SER A 1 211 ? -15.995 -22.964 30.033 1.00 55.03 211 SER A CA 1
ATOM 1592 C C . SER A 1 211 ? -16.688 -23.719 28.891 1.00 55.03 211 SER A C 1
ATOM 1594 O O . SER A 1 211 ? -17.653 -24.441 29.150 1.00 55.03 211 SER A O 1
ATOM 1596 N N . PHE A 1 212 ? -16.203 -23.608 27.647 1.00 54.53 212 PHE A N 1
ATOM 1597 C CA . PHE A 1 212 ? -16.683 -24.408 26.512 1.00 54.53 212 PHE A CA 1
ATOM 1598 C C . PHE A 1 212 ? -16.299 -25.882 26.677 1.00 54.53 212 PHE A C 1
ATOM 1600 O O . PHE A 1 212 ? -17.157 -26.761 26.543 1.00 54.53 212 PHE A O 1
ATOM 1607 N N . LEU A 1 213 ? -15.028 -26.149 27.007 1.00 56.34 213 LEU A N 1
ATOM 1608 C CA . LEU A 1 213 ? -14.532 -27.488 27.320 1.00 56.34 213 LEU A CA 1
ATOM 1609 C C . LEU A 1 213 ? -15.264 -28.063 28.533 1.00 56.34 213 LEU A C 1
ATOM 1611 O O . LEU A 1 213 ? -15.793 -29.161 28.418 1.00 56.34 213 LEU A O 1
ATOM 1615 N N . ASP A 1 214 ? -15.404 -27.312 29.626 1.00 55.56 214 ASP A N 1
ATOM 1616 C CA . ASP A 1 214 ? -16.117 -27.752 30.830 1.00 55.56 214 ASP A CA 1
ATOM 1617 C C . ASP A 1 214 ? -17.591 -28.063 30.527 1.00 55.56 214 ASP A C 1
ATOM 1619 O O . ASP A 1 214 ? -18.083 -29.114 30.927 1.00 55.56 214 ASP A O 1
ATOM 1623 N N . LYS A 1 215 ? -18.305 -27.235 29.747 1.00 57.38 215 LYS A N 1
ATOM 1624 C CA . LYS A 1 215 ? -19.707 -27.518 29.366 1.00 57.38 215 LYS A CA 1
ATOM 1625 C C . LYS A 1 215 ? -19.854 -28.729 28.443 1.00 57.38 215 LYS A C 1
ATOM 1627 O O . LYS A 1 215 ? -20.861 -29.431 28.540 1.00 57.38 215 LYS A O 1
ATOM 1632 N N . LYS A 1 216 ? -18.914 -28.954 27.518 1.00 53.94 216 LYS A N 1
ATOM 1633 C CA . LYS A 1 216 ? -18.947 -30.090 26.575 1.00 53.94 216 LYS A CA 1
ATOM 1634 C C . LYS A 1 216 ? -18.503 -31.397 27.238 1.00 53.94 216 LYS A C 1
ATOM 1636 O O . LYS A 1 216 ? -19.150 -32.413 27.002 1.00 53.94 216 LYS A O 1
ATOM 1641 N N . LEU A 1 2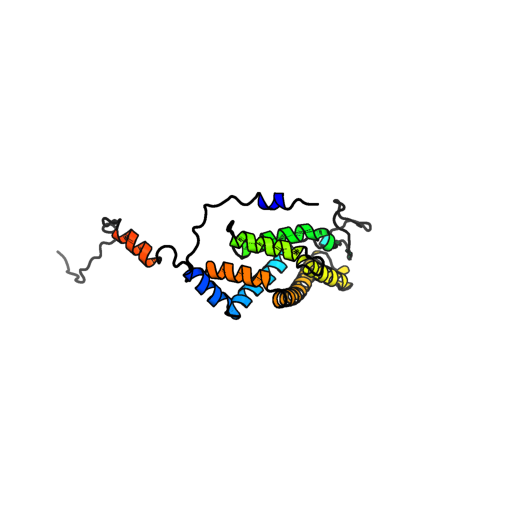17 ? -17.483 -31.353 28.097 1.00 53.41 217 LEU A N 1
ATOM 1642 C CA . LEU A 1 217 ? -17.015 -32.486 28.905 1.00 53.41 217 LEU A CA 1
ATOM 1643 C C . LEU A 1 217 ? -18.034 -32.882 29.979 1.00 53.41 217 LEU A C 1
ATOM 1645 O O . LEU A 1 217 ? -18.219 -34.068 30.213 1.00 53.41 217 LEU A O 1
ATOM 1649 N N . GLN A 1 218 ? -18.743 -31.926 30.591 1.00 53.34 218 GLN A N 1
ATOM 1650 C CA . GLN A 1 218 ? -19.745 -32.241 31.621 1.00 53.34 218 GLN A CA 1
ATOM 1651 C C . GLN A 1 218 ? -21.087 -32.728 31.064 1.00 53.34 218 GLN A C 1
ATOM 1653 O O . GLN A 1 218 ? -21.850 -33.340 31.805 1.00 53.34 218 GLN A O 1
ATOM 1658 N N . LYS A 1 219 ? -21.418 -32.444 29.795 1.00 51.97 219 LYS A N 1
ATOM 1659 C CA . LYS A 1 219 ? -22.718 -32.838 29.220 1.00 51.97 219 LYS A CA 1
ATOM 1660 C C . LYS A 1 219 ? -22.676 -34.065 28.315 1.00 51.97 219 LYS A C 1
ATOM 1662 O O . LYS A 1 219 ? -23.720 -34.683 28.163 1.00 51.97 219 LYS A O 1
ATOM 1667 N N . ASN A 1 220 ? -21.520 -34.427 27.752 1.00 47.62 220 ASN A N 1
ATOM 1668 C CA . ASN A 1 220 ? -21.399 -35.534 26.795 1.00 47.62 220 ASN A CA 1
ATOM 1669 C C . ASN A 1 220 ? -20.180 -36.435 27.072 1.00 47.62 220 ASN A C 1
ATOM 1671 O O . ASN A 1 220 ? -19.316 -36.589 26.210 1.00 47.62 220 ASN A O 1
ATOM 1675 N N . ALA A 1 221 ? -20.121 -37.045 28.252 1.00 40.16 221 ALA A N 1
ATOM 1676 C CA . ALA A 1 221 ? -19.334 -38.258 28.466 1.00 40.16 221 ALA A CA 1
ATOM 1677 C C . ALA A 1 221 ? -19.994 -39.063 29.599 1.00 40.16 221 ALA A C 1
ATOM 1679 O O . ALA A 1 221 ? -19.841 -38.740 30.771 1.00 40.16 221 ALA A O 1
ATOM 1680 N N . ASP A 1 222 ? -20.840 -40.042 29.276 1.00 45.53 222 ASP A N 1
ATOM 1681 C CA . ASP A 1 222 ? -20.363 -41.426 29.306 1.00 45.53 222 ASP A CA 1
ATOM 1682 C C . ASP A 1 222 ? -18.883 -41.560 28.941 1.00 45.53 222 ASP A C 1
ATOM 1684 O O . ASP A 1 222 ? -18.413 -41.173 27.872 1.00 45.53 222 ASP A O 1
ATOM 1688 N N . VAL A 1 223 ? -18.151 -42.040 29.936 1.00 46.25 223 VAL A N 1
ATOM 1689 C CA . VAL A 1 223 ? -16.709 -42.216 29.997 1.00 46.25 223 VAL A CA 1
ATOM 1690 C C . VAL A 1 223 ? -16.232 -43.050 28.801 1.00 46.25 223 VAL A C 1
ATOM 1692 O O . VAL A 1 223 ? -16.241 -44.271 28.836 1.00 46.25 223 VAL A O 1
ATOM 1695 N N . LEU A 1 224 ? -15.797 -42.387 27.725 1.00 45.59 224 LEU A N 1
ATOM 1696 C CA . LEU A 1 224 ? -15.201 -43.028 26.540 1.00 45.59 224 LEU A CA 1
ATOM 1697 C C . LEU A 1 224 ? -13.696 -43.318 26.695 1.00 45.59 224 LEU A C 1
ATOM 1699 O O . LEU A 1 224 ? -13.039 -43.684 25.725 1.00 45.59 224 LEU A O 1
ATOM 1703 N N . PHE A 1 225 ? -13.129 -43.145 27.893 1.00 42.66 225 PHE A N 1
ATOM 1704 C CA . PHE A 1 225 ? -11.686 -43.284 28.126 1.00 42.66 225 PHE A CA 1
ATOM 1705 C C . PHE A 1 225 ? -11.291 -44.395 29.111 1.00 42.66 225 PHE A C 1
ATOM 1707 O O . PHE A 1 225 ? -10.098 -44.561 29.358 1.00 42.66 225 PHE A O 1
ATOM 1714 N N . ASP A 1 226 ? -12.235 -45.206 29.601 1.00 41.38 226 ASP A N 1
ATOM 1715 C CA . ASP A 1 226 ? -11.917 -46.351 30.475 1.00 41.38 226 ASP A CA 1
ATOM 1716 C C . ASP A 1 226 ? -11.200 -47.501 29.738 1.00 41.38 226 ASP A C 1
ATOM 1718 O O . ASP A 1 226 ? -10.582 -48.351 30.373 1.00 41.38 226 ASP A O 1
ATOM 1722 N N . GLU A 1 227 ? -11.205 -47.526 28.401 1.00 45.16 227 GLU A N 1
ATOM 1723 C CA . GLU A 1 227 ? -10.577 -48.611 27.628 1.00 45.16 227 GLU A CA 1
ATOM 1724 C C . GLU A 1 227 ? -9.099 -48.377 27.268 1.00 45.16 227 GLU A C 1
ATOM 1726 O O . GLU A 1 227 ? -8.444 -49.294 26.774 1.00 45.16 227 GLU A O 1
ATOM 1731 N N . LEU A 1 228 ? -8.540 -47.181 27.498 1.00 40.41 228 LEU A N 1
ATOM 1732 C CA . LEU A 1 228 ? -7.191 -46.838 27.006 1.00 40.41 228 LEU A CA 1
ATOM 1733 C C . LEU A 1 228 ? -6.132 -46.603 28.087 1.00 40.41 228 LEU A C 1
ATOM 1735 O O . LEU A 1 228 ? -4.962 -46.427 27.748 1.00 40.41 228 LEU A O 1
ATOM 1739 N N . TYR A 1 229 ? -6.494 -46.664 29.369 1.00 37.00 229 TYR A N 1
ATOM 1740 C CA . TYR A 1 229 ? -5.529 -46.581 30.466 1.00 37.00 229 TYR A CA 1
ATOM 1741 C C . TYR A 1 229 ? -5.886 -47.536 31.609 1.00 37.00 229 TYR A C 1
ATOM 1743 O O . TYR A 1 229 ? -6.539 -47.158 32.576 1.00 37.00 229 TYR A O 1
ATOM 1751 N N . THR A 1 230 ? -5.365 -48.765 31.568 1.00 39.69 230 THR A N 1
ATOM 1752 C CA . THR A 1 230 ? -5.165 -49.541 32.800 1.00 39.69 230 THR A CA 1
ATOM 1753 C C . THR A 1 230 ? -3.952 -48.977 33.529 1.00 39.69 230 THR A C 1
ATOM 1755 O O . THR A 1 230 ? -2.806 -49.287 33.200 1.00 39.69 230 THR A O 1
ATOM 1758 N N . PHE A 1 231 ? -4.204 -48.111 34.505 1.00 40.00 231 PHE A N 1
ATOM 1759 C CA . PHE A 1 231 ? -3.194 -47.682 35.462 1.00 40.00 231 PHE A CA 1
ATOM 1760 C C . PHE A 1 231 ? -3.062 -48.778 36.528 1.00 40.00 231 PHE A C 1
ATOM 1762 O O . PHE A 1 231 ? -3.886 -48.879 37.435 1.00 40.00 231 PHE A O 1
ATOM 1769 N N . ASP A 1 232 ? -2.055 -49.640 36.389 1.00 38.47 232 ASP A N 1
ATOM 1770 C CA . ASP A 1 232 ? -1.737 -50.652 37.397 1.00 38.47 232 ASP A CA 1
ATOM 1771 C C . ASP A 1 232 ? -1.078 -49.970 38.608 1.00 38.47 232 ASP A C 1
ATOM 1773 O O . ASP A 1 232 ? 0.082 -49.556 38.571 1.00 38.47 232 ASP A O 1
ATOM 1777 N N . THR A 1 233 ? -1.845 -49.790 39.684 1.00 46.56 233 THR A N 1
ATOM 1778 C CA . THR A 1 233 ? -1.386 -49.168 40.937 1.00 46.56 233 THR A CA 1
ATOM 1779 C C . THR A 1 233 ? -0.640 -50.128 41.864 1.00 46.56 233 THR A C 1
ATOM 1781 O O . THR A 1 233 ? -0.401 -49.785 43.024 1.00 46.56 233 THR A O 1
ATOM 1784 N N . THR A 1 234 ? -0.278 -51.337 41.435 1.00 46.78 234 THR A N 1
ATOM 1785 C CA . THR A 1 234 ? 0.324 -52.313 42.353 1.00 46.78 234 THR A CA 1
ATOM 1786 C C . THR A 1 234 ? 1.851 -52.280 42.326 1.00 46.78 234 THR A C 1
ATOM 1788 O O . THR A 1 234 ? 2.543 -53.124 41.765 1.00 46.78 234 THR A O 1
ATOM 1791 N N . SER A 1 235 ? 2.410 -51.300 43.035 1.00 42.62 235 SER A N 1
ATOM 1792 C CA . SER A 1 235 ? 3.830 -51.224 43.388 1.00 42.62 235 SER A CA 1
ATOM 1793 C C . SER A 1 235 ? 4.246 -52.284 44.427 1.00 42.62 235 SER A C 1
ATOM 1795 O O . SER A 1 235 ? 4.756 -51.939 45.491 1.00 42.62 235 SER A O 1
ATOM 1797 N N . THR A 1 236 ? 4.058 -53.575 44.137 1.00 38.06 236 THR A N 1
ATOM 1798 C CA . THR A 1 236 ? 4.675 -54.682 44.891 1.00 38.06 236 THR A CA 1
ATOM 1799 C C . THR A 1 236 ? 4.917 -55.891 43.991 1.00 38.06 236 THR A C 1
ATOM 1801 O O . THR A 1 236 ? 3.998 -56.647 43.691 1.00 38.06 236 THR A O 1
ATOM 1804 N N . TYR A 1 237 ? 6.181 -56.119 43.628 1.00 35.75 237 TYR A N 1
ATOM 1805 C CA . TYR A 1 237 ? 6.638 -57.392 43.073 1.00 35.75 237 TYR A CA 1
ATOM 1806 C C . TYR A 1 237 ? 6.476 -58.499 44.126 1.00 35.75 237 TYR A C 1
ATOM 1808 O O . TYR A 1 237 ? 7.121 -58.457 45.176 1.00 35.75 237 TYR A O 1
ATOM 1816 N N . ARG A 1 238 ? 5.661 -59.518 43.835 1.00 34.72 238 ARG A N 1
ATOM 1817 C CA . ARG A 1 238 ? 5.734 -60.823 44.510 1.00 34.72 238 ARG A CA 1
ATOM 1818 C C . ARG A 1 238 ? 6.250 -61.873 43.535 1.00 34.72 238 ARG A C 1
ATOM 1820 O O . ARG A 1 238 ? 5.819 -61.941 42.390 1.00 34.72 238 ARG A O 1
ATOM 1827 N N . LYS A 1 239 ? 7.217 -62.656 44.011 1.00 31.20 239 LYS A N 1
ATOM 1828 C CA . LYS A 1 239 ? 7.884 -63.732 43.280 1.00 31.20 239 LYS A CA 1
ATOM 1829 C C . LYS A 1 239 ? 7.041 -65.010 43.381 1.00 31.20 239 LYS A C 1
ATOM 1831 O O . LYS A 1 239 ? 6.780 -65.423 44.501 1.00 31.20 239 LYS A O 1
ATOM 1836 N N . GLY A 1 240 ? 6.675 -65.531 42.205 1.00 37.28 240 GLY A N 1
ATOM 1837 C CA . GLY A 1 240 ? 6.293 -66.895 41.793 1.00 37.28 240 GLY A CA 1
ATOM 1838 C C . GLY A 1 240 ? 5.568 -67.853 42.740 1.00 37.28 240 GLY A C 1
ATOM 1839 O O . GLY A 1 240 ? 6.006 -68.054 43.865 1.00 37.28 240 GLY A O 1
ATOM 1840 N N . ASP A 1 241 ? 4.572 -68.542 42.174 1.00 36.50 241 ASP A N 1
ATOM 1841 C CA . ASP A 1 241 ? 4.656 -69.995 41.947 1.00 36.50 241 ASP A CA 1
ATOM 1842 C C . ASP A 1 241 ? 4.348 -70.292 40.468 1.00 36.50 241 ASP A C 1
ATOM 1844 O O . ASP A 1 241 ? 3.485 -69.576 39.903 1.00 36.50 241 ASP A O 1
#

Organism: NCBI:txid47883

Foldseek 3Di:
DPPPVVVPPPADPDPDDDDADPVLLVQLVVQLVDVVLLVVLLLLLLVLLLVLLLVDDFKDFDDDDDCQAPPVNQWGFLDAFDRMTTTQCVSVLVSSLVSSLVSLCVSLVQHPDPLSVQLSVVSNVQSDDPPQRPSNLLRVLLSVLVVPDDNVLSHDDDVSNSVVSSVSSSVSSSVSSVVVCVVPVSNSSSSSSSVSSVPPVSVPPDDDVVRVCVVCVVPDDPPPPPVPDPPDPDPDDDDDD

Sequence (241 aa):
MISMKGLFSFFVANQAQKPRSKEASKAADELVAKPEFLNRCRERLISTMIRSSRSLTLVVSHDGEELTATANGLASVLVKGKGFCVLDVRTQSAELVLCLIRDVHHEFGIGASNEGQIILSLVADEAVTQEGGLVRVITDVIHAACLDLPDSVLEAGRDSVEGQVQAVIARKLASNLGQYFADNQRIPLAVARHEALKAPHLMLGDDDLKSFLDKKLQKNADVLFDELYTFDTTSTYRKGD

pLDDT: mean 71.9, std 19.36, range [30.98, 95.19]